Protein AF-A0A2X1Y057-F1 (afdb_monomer_lite)

pLDDT: mean 88.07, std 8.63, range [56.28, 97.94]

Secondary structure (DSSP, 8-state):
--HHHHHHHHHTSTTEEEEEEEETTEEEEEEEESS----EE-TTS-EE-TTSPBSSHHHH---TTGGG-TTHHHHHHHHHTT-S-SS--TTSB-BHHHHHHHHHGGG---THHHHTTT--TTTTTTPBPBHHHHHHHHHHHTT-GGGGG---S-SS-SSTTGGGGGGGHHHHHHHHHTTS--S---TTPBPBHHHHHHHHHHHH-

Foldseek 3Di:
DDPVLLVVLQCPFPQWAWDWDQDPVGIDIDTGGPDPFDWDQDPLRFTATPVRQGTNLLSQADAPCLVVFPCNVLVNVLSVVQQHDGPDHQQDFDFPLSLQCNVCGSNDDDPVVVVQLVDPCVVRPPPFDFPLSLLSVLCVVLVNVVCLPPPDPDPDDPAPCLVVCVVSNSSVVSCVVQPLDDDHDDRGDRDGNSNSSSSVSSSVD

Radius of gyration: 21.3 Å; chains: 1; bounding box: 48×36×73 Å

Structure (mmCIF, N/CA/C/O backbone):
data_AF-A0A2X1Y057-F1
#
_entry.id   AF-A0A2X1Y057-F1
#
loop_
_atom_site.group_PDB
_atom_site.id
_atom_site.type_symbol
_atom_site.label_atom_id
_atom_site.label_alt_id
_atom_site.label_comp_id
_atom_site.label_asym_id
_atom_site.label_entity_id
_atom_site.label_seq_id
_atom_site.pdbx_PDB_ins_code
_atom_site.Cartn_x
_atom_site.Cartn_y
_atom_site.Cartn_z
_atom_site.occupancy
_atom_site.B_iso_or_equiv
_atom_site.auth_seq_id
_atom_site.auth_comp_id
_atom_site.auth_asym_id
_atom_site.auth_atom_id
_atom_site.pdbx_PDB_model_num
ATOM 1 N N . MET A 1 1 ? 16.451 -7.550 -8.583 1.00 85.88 1 MET A N 1
ATOM 2 C CA . MET A 1 1 ? 15.923 -7.755 -9.952 1.00 85.88 1 MET A CA 1
ATOM 3 C C . MET A 1 1 ? 17.084 -8.113 -10.863 1.00 85.88 1 MET A C 1
ATOM 5 O O . MET A 1 1 ? 18.117 -7.453 -10.815 1.00 85.88 1 MET A O 1
ATOM 9 N N . THR A 1 2 ? 16.941 -9.154 -11.675 1.00 87.19 2 THR A N 1
ATOM 10 C CA . THR A 1 2 ? 17.947 -9.552 -12.670 1.00 87.19 2 THR A CA 1
ATOM 11 C C . THR A 1 2 ? 17.823 -8.743 -13.967 1.00 87.19 2 THR A C 1
ATOM 13 O O . THR A 1 2 ? 16.769 -8.182 -14.269 1.00 87.19 2 THR A O 1
ATOM 16 N N . GLN A 1 3 ? 18.884 -8.722 -14.782 1.00 85.81 3 GLN A N 1
ATOM 17 C CA . GLN A 1 3 ? 18.857 -8.086 -16.108 1.00 85.81 3 GLN A CA 1
ATOM 18 C C . GLN A 1 3 ? 17.788 -8.704 -17.029 1.00 85.81 3 GLN A C 1
ATOM 20 O O . GLN A 1 3 ? 17.165 -8.005 -17.824 1.00 85.81 3 GLN A O 1
ATOM 25 N N . GLU A 1 4 ? 17.569 -10.018 -16.931 1.00 88.31 4 GLU A N 1
ATOM 26 C CA . GLU A 1 4 ? 16.579 -10.732 -17.740 1.00 88.31 4 GLU A CA 1
ATOM 27 C C . GLU A 1 4 ? 15.146 -10.322 -17.374 1.00 88.31 4 GLU A C 1
ATOM 29 O O . GLU A 1 4 ? 14.347 -9.998 -18.257 1.00 88.31 4 GLU A O 1
ATOM 34 N N . GLU A 1 5 ? 14.837 -10.254 -16.076 1.00 88.06 5 GLU A N 1
ATOM 35 C CA . GLU A 1 5 ? 13.547 -9.761 -15.580 1.00 88.06 5 GLU A CA 1
ATOM 36 C C . GLU A 1 5 ? 13.310 -8.306 -15.996 1.00 88.06 5 GLU A C 1
ATOM 38 O O . GLU A 1 5 ? 12.247 -7.985 -16.531 1.00 88.06 5 GLU A O 1
ATOM 43 N N . ALA A 1 6 ? 14.320 -7.446 -15.829 1.00 88.44 6 ALA A N 1
ATOM 44 C CA . ALA A 1 6 ? 14.263 -6.047 -16.240 1.00 88.44 6 ALA A CA 1
ATOM 45 C C . ALA A 1 6 ? 13.963 -5.902 -17.739 1.00 88.44 6 ALA A C 1
ATOM 47 O O . ALA A 1 6 ? 13.080 -5.134 -18.127 1.00 88.44 6 ALA A O 1
ATOM 48 N N . ASN A 1 7 ? 14.635 -6.688 -18.585 1.00 87.25 7 ASN A N 1
ATOM 49 C CA . ASN A 1 7 ? 14.389 -6.697 -20.026 1.00 87.25 7 ASN A CA 1
ATOM 50 C C . ASN A 1 7 ? 12.953 -7.130 -20.346 1.00 87.25 7 ASN A C 1
ATOM 52 O O . ASN A 1 7 ? 12.288 -6.496 -21.164 1.00 87.25 7 ASN A O 1
ATOM 56 N N . LYS A 1 8 ? 12.429 -8.167 -19.685 1.00 89.69 8 LYS A N 1
ATOM 57 C CA . LYS A 1 8 ? 11.045 -8.621 -19.890 1.00 89.69 8 LYS A CA 1
ATOM 58 C C . LYS A 1 8 ? 10.020 -7.543 -19.508 1.00 89.69 8 LYS A C 1
ATOM 60 O O . LYS A 1 8 ? 9.054 -7.318 -20.243 1.00 89.69 8 LYS A O 1
ATOM 65 N N . ILE A 1 9 ? 10.241 -6.851 -18.391 1.00 90.00 9 ILE A N 1
ATOM 66 C CA . ILE A 1 9 ? 9.394 -5.739 -17.928 1.00 90.00 9 ILE A CA 1
ATOM 67 C C . ILE A 1 9 ? 9.460 -4.562 -18.910 1.00 90.00 9 ILE A C 1
ATOM 69 O O . ILE A 1 9 ? 8.431 -3.979 -19.258 1.00 90.00 9 ILE A O 1
ATOM 73 N N . PHE A 1 10 ? 10.654 -4.233 -19.407 1.00 87.31 10 PHE A N 1
ATOM 74 C CA . PHE A 1 10 ? 10.852 -3.156 -20.373 1.00 87.31 10 PHE A CA 1
ATOM 75 C C . PHE A 1 10 ? 10.167 -3.441 -21.716 1.00 87.31 10 PHE A C 1
ATOM 77 O O . PHE A 1 10 ? 9.434 -2.588 -22.220 1.00 87.31 10 PHE A O 1
ATOM 84 N N . LEU A 1 11 ? 10.345 -4.645 -22.267 1.00 87.38 11 LEU A N 1
ATOM 85 C CA . LEU A 1 11 ? 9.773 -5.045 -23.559 1.00 87.38 11 LEU A CA 1
ATOM 86 C C . LEU A 1 11 ? 8.240 -5.154 -23.532 1.00 87.38 11 LEU A C 1
ATOM 88 O O . LEU A 1 11 ? 7.605 -5.066 -24.579 1.00 87.38 11 LEU A O 1
ATOM 92 N N . SER A 1 12 ? 7.646 -5.327 -22.349 1.00 86.19 12 SER A N 1
ATOM 93 C CA . SER A 1 12 ? 6.191 -5.294 -22.138 1.00 86.19 12 SER A CA 1
ATOM 94 C C . SER A 1 12 ? 5.655 -3.904 -21.774 1.00 86.19 12 SER A C 1
ATOM 96 O O . SER A 1 12 ? 4.448 -3.726 -21.623 1.00 86.19 12 SER A O 1
ATOM 98 N N . SER A 1 13 ? 6.530 -2.906 -21.634 1.00 85.81 13 SER A N 1
ATOM 99 C CA . SER A 1 13 ? 6.139 -1.547 -21.269 1.00 85.81 13 SER A CA 1
ATOM 100 C C . SER A 1 13 ? 5.677 -0.727 -22.477 1.00 85.81 13 SER A C 1
ATOM 102 O O . SER A 1 13 ? 6.036 -0.995 -23.622 1.00 85.81 13 SER A O 1
ATOM 104 N N . LYS A 1 14 ? 4.992 0.390 -22.206 1.00 85.06 14 LYS A N 1
ATOM 105 C CA . LYS A 1 14 ? 4.655 1.416 -23.212 1.00 85.06 14 LYS A CA 1
ATOM 106 C C . LYS A 1 14 ? 5.870 2.072 -23.893 1.00 85.06 14 LYS A C 1
ATOM 108 O O . LYS A 1 14 ? 5.683 2.919 -24.759 1.00 85.06 14 LYS A O 1
ATOM 113 N N . ASN A 1 15 ? 7.096 1.747 -23.477 1.00 83.81 15 ASN A N 1
ATOM 114 C CA . ASN A 1 15 ? 8.326 2.268 -24.071 1.00 83.81 15 ASN A CA 1
ATOM 115 C C . ASN A 1 15 ? 8.866 1.378 -25.201 1.00 83.81 15 ASN A C 1
ATOM 117 O O . ASN A 1 15 ? 9.806 1.785 -25.884 1.00 83.81 15 ASN A O 1
ATOM 121 N N . PHE A 1 16 ? 8.264 0.210 -25.440 1.00 85.19 16 PHE A N 1
ATOM 122 C CA . PHE A 1 16 ? 8.649 -0.717 -26.499 1.00 85.19 16 PHE A CA 1
ATOM 123 C C . PHE A 1 16 ? 7.441 -1.057 -27.379 1.00 85.19 16 PHE A C 1
ATOM 125 O O . PHE A 1 16 ? 6.372 -1.403 -26.881 1.00 85.19 16 PHE A O 1
ATOM 132 N N . GLY A 1 17 ? 7.573 -0.925 -28.699 1.00 86.50 17 GLY A N 1
ATOM 133 C CA . GLY A 1 17 ? 6.443 -1.129 -29.600 1.00 86.50 17 GLY A CA 1
ATOM 134 C C . GLY A 1 17 ? 6.708 -0.738 -31.050 1.00 86.50 17 GLY A C 1
ATOM 135 O O . GLY A 1 17 ? 7.847 -0.612 -31.494 1.00 86.50 17 GLY A O 1
ATOM 136 N N . LEU A 1 18 ? 5.634 -0.572 -31.820 1.00 88.88 18 LEU A N 1
ATOM 137 C CA . LEU A 1 18 ? 5.722 -0.150 -33.218 1.00 88.88 18 LEU A CA 1
ATOM 138 C C . LEU A 1 18 ? 5.973 1.364 -33.313 1.00 88.88 18 LEU A C 1
ATOM 140 O O . LEU A 1 18 ? 5.235 2.151 -32.722 1.00 88.88 18 LEU A O 1
ATOM 144 N N . LYS A 1 19 ? 6.969 1.777 -34.106 1.00 87.75 19 LYS A N 1
ATOM 145 C CA . LYS A 1 19 ? 7.262 3.181 -34.430 1.00 87.75 19 LYS A CA 1
ATOM 146 C C . LYS A 1 19 ? 7.545 3.380 -35.915 1.00 87.75 19 LYS A C 1
ATOM 148 O O . LYS A 1 19 ? 8.165 2.537 -36.562 1.00 87.75 19 LYS A O 1
ATOM 153 N N . TYR A 1 20 ? 7.132 4.523 -36.451 1.00 87.31 20 TYR A N 1
ATOM 154 C CA . TYR A 1 20 ? 7.543 4.944 -37.786 1.00 87.31 20 TYR A CA 1
ATOM 155 C C . TYR A 1 20 ? 8.924 5.601 -37.726 1.00 87.31 20 TYR A C 1
ATOM 157 O O . TYR A 1 20 ? 9.163 6.483 -36.904 1.00 87.31 20 TYR A O 1
ATOM 165 N N . VAL A 1 21 ? 9.824 5.185 -38.612 1.00 87.12 21 VAL A N 1
ATOM 166 C CA . VAL A 1 21 ? 11.159 5.764 -38.793 1.00 87.12 21 VAL A CA 1
ATOM 167 C C . VAL A 1 21 ? 11.281 6.234 -40.236 1.00 87.12 21 VAL A C 1
ATOM 169 O O . VAL A 1 21 ? 10.985 5.486 -41.171 1.00 87.12 21 VAL A O 1
ATOM 172 N N . ILE A 1 22 ? 11.711 7.478 -40.427 1.00 87.88 22 ILE A N 1
ATOM 173 C CA . ILE A 1 22 ? 11.994 8.014 -41.758 1.00 87.88 22 ILE A CA 1
ATOM 174 C C . ILE A 1 22 ? 13.343 7.467 -42.221 1.00 87.88 22 ILE A C 1
ATOM 176 O O . ILE A 1 22 ? 14.362 7.689 -41.573 1.00 87.88 22 ILE A O 1
ATOM 180 N N . THR A 1 23 ? 13.339 6.739 -43.335 1.00 87.19 23 THR A N 1
ATOM 181 C CA . THR A 1 23 ? 14.553 6.243 -43.996 1.00 87.19 23 THR A CA 1
ATOM 182 C C . THR A 1 23 ? 14.785 6.988 -45.308 1.00 87.19 23 THR A C 1
ATOM 184 O O . THR A 1 23 ? 13.891 7.665 -45.816 1.00 87.19 23 THR A O 1
ATOM 187 N N . ASP A 1 24 ? 15.968 6.813 -45.890 1.00 90.62 24 ASP A N 1
ATOM 188 C CA . ASP A 1 24 ? 16.317 7.245 -47.250 1.00 90.62 24 ASP A CA 1
ATOM 189 C C . ASP A 1 24 ? 15.313 6.771 -48.323 1.00 90.62 24 ASP A C 1
ATOM 191 O O . ASP A 1 24 ? 15.120 7.434 -49.339 1.00 90.62 24 ASP A O 1
ATOM 195 N N . LYS A 1 25 ? 14.626 5.649 -48.075 1.00 93.00 25 LYS A N 1
ATOM 196 C CA . LYS A 1 25 ? 13.591 5.057 -48.942 1.00 93.00 25 LYS A CA 1
ATOM 197 C C . LYS A 1 25 ? 12.155 5.415 -48.530 1.00 93.00 25 LYS A C 1
ATOM 199 O O . LYS A 1 25 ? 11.216 4.791 -49.020 1.00 93.00 25 LYS A O 1
ATOM 204 N N . GLY A 1 26 ? 11.976 6.379 -47.625 1.00 92.56 26 GLY A N 1
ATOM 205 C CA . GLY A 1 26 ? 10.676 6.805 -47.095 1.00 92.56 26 GLY A CA 1
ATOM 206 C C . GLY A 1 26 ? 10.362 6.271 -45.687 1.00 92.56 26 GLY A C 1
ATOM 207 O O . GLY A 1 26 ? 11.209 5.625 -45.057 1.00 92.56 26 GLY A O 1
ATOM 208 N N . PRO A 1 27 ? 9.162 6.565 -45.151 1.00 90.38 27 PRO A N 1
ATOM 209 C CA . PRO A 1 27 ? 8.742 6.103 -43.831 1.00 90.38 27 PRO A CA 1
ATOM 210 C C . PRO A 1 27 ? 8.606 4.577 -43.797 1.00 90.38 27 PRO A C 1
ATOM 212 O O . PRO A 1 27 ? 7.957 3.976 -44.652 1.00 90.38 27 PRO A O 1
ATOM 215 N N . LYS A 1 28 ? 9.188 3.949 -42.775 1.00 91.38 28 LYS A N 1
ATOM 216 C CA . LYS A 1 28 ? 9.068 2.515 -42.500 1.00 91.38 28 LYS A CA 1
ATOM 217 C C . LYS A 1 28 ? 8.609 2.280 -41.073 1.00 91.38 28 LYS A C 1
ATOM 219 O O . LYS A 1 28 ? 9.001 3.002 -40.163 1.00 91.38 28 LYS A O 1
ATOM 224 N N . LEU A 1 29 ? 7.795 1.250 -40.886 1.00 91.00 29 LEU A N 1
ATOM 225 C CA . LEU A 1 29 ? 7.362 0.802 -39.571 1.00 91.00 29 LEU A CA 1
ATOM 226 C C . LEU A 1 29 ? 8.394 -0.183 -39.003 1.00 91.00 29 LEU A C 1
ATOM 228 O O . LEU A 1 29 ? 8.739 -1.161 -39.664 1.00 91.00 29 LEU A O 1
ATOM 232 N N . PHE A 1 30 ? 8.875 0.077 -37.791 1.00 87.12 30 PHE A N 1
ATOM 233 C CA . PHE A 1 30 ? 9.810 -0.773 -37.053 1.00 87.12 30 PHE A CA 1
ATOM 234 C C . PHE A 1 30 ? 9.219 -1.154 -35.699 1.00 87.12 30 PHE A C 1
ATOM 236 O O . PHE A 1 30 ? 8.479 -0.373 -35.106 1.00 87.12 30 PHE A O 1
ATOM 243 N N . TYR A 1 31 ? 9.579 -2.331 -35.194 1.00 84.69 31 TYR A N 1
ATOM 244 C CA . TYR A 1 31 ? 9.286 -2.743 -33.824 1.00 84.69 31 TYR A CA 1
ATOM 245 C C . TYR A 1 31 ? 10.543 -2.547 -32.971 1.00 84.69 31 TYR A C 1
ATOM 247 O O . TYR A 1 31 ? 11.600 -3.075 -33.315 1.00 84.69 31 TYR A O 1
ATOM 255 N N . GLY A 1 32 ? 10.461 -1.741 -31.916 1.00 83.62 32 GLY A N 1
ATOM 256 C CA . GLY A 1 32 ? 11.609 -1.400 -31.079 1.00 83.62 32 GLY A CA 1
ATOM 257 C C . GLY A 1 32 ? 11.293 -0.329 -30.036 1.00 83.62 32 GLY A C 1
ATOM 258 O O . GLY A 1 32 ? 10.132 -0.030 -29.760 1.00 83.62 32 GLY A O 1
ATOM 259 N N . ASN A 1 33 ? 12.333 0.285 -29.471 1.00 82.62 33 ASN A N 1
ATOM 260 C CA . ASN A 1 33 ? 12.178 1.327 -28.455 1.00 82.62 33 ASN A CA 1
ATOM 261 C C . ASN A 1 33 ? 11.418 2.533 -29.031 1.00 82.62 33 ASN A C 1
ATOM 263 O O . ASN A 1 33 ? 11.866 3.140 -30.011 1.00 82.62 33 ASN A O 1
ATOM 267 N N . ILE A 1 34 ? 10.279 2.885 -28.430 1.00 80.62 34 ILE A N 1
ATOM 268 C CA . ILE A 1 34 ? 9.459 4.046 -28.815 1.00 80.62 34 ILE A CA 1
ATOM 269 C C . ILE A 1 34 ? 10.183 5.342 -28.447 1.00 80.62 34 ILE A C 1
ATOM 271 O O . ILE A 1 34 ? 10.195 6.289 -29.232 1.00 80.62 34 ILE A O 1
ATOM 275 N N . LYS A 1 35 ? 10.832 5.359 -27.282 1.00 74.06 35 LYS A N 1
ATOM 276 C CA . LYS A 1 35 ? 11.741 6.419 -26.844 1.00 74.06 35 LYS A CA 1
ATOM 277 C C . LYS A 1 35 ? 13.165 5.874 -26.841 1.00 74.06 35 LYS A C 1
ATOM 279 O O . LYS A 1 35 ? 13.371 4.738 -26.431 1.00 74.06 35 LYS A O 1
ATOM 284 N N . ASP A 1 36 ? 14.124 6.667 -27.298 1.00 74.06 36 ASP A N 1
ATOM 285 C CA . ASP A 1 36 ? 15.527 6.254 -27.365 1.00 74.06 36 ASP A CA 1
ATOM 286 C C . ASP A 1 36 ? 16.200 6.439 -25.999 1.00 74.06 36 ASP A C 1
ATOM 288 O O . ASP A 1 36 ? 16.721 7.509 -25.689 1.00 74.06 36 ASP A O 1
ATOM 292 N N . PHE A 1 37 ? 16.077 5.431 -25.134 1.00 78.50 37 PHE A N 1
ATOM 293 C CA . PHE A 1 37 ? 16.753 5.385 -23.842 1.00 78.50 37 PHE A CA 1
ATOM 294 C C . PHE A 1 37 ? 17.013 3.940 -23.411 1.00 78.50 37 PHE A C 1
ATOM 296 O O . PHE A 1 37 ? 16.267 3.030 -23.785 1.00 78.50 37 PHE A O 1
ATOM 303 N N . ASP A 1 38 ? 18.025 3.770 -22.564 1.00 78.38 38 ASP A N 1
ATOM 304 C CA . ASP A 1 38 ? 18.305 2.515 -21.877 1.00 78.38 38 ASP A CA 1
ATOM 305 C C . ASP A 1 38 ? 17.719 2.559 -20.460 1.00 78.38 38 ASP A C 1
ATOM 307 O O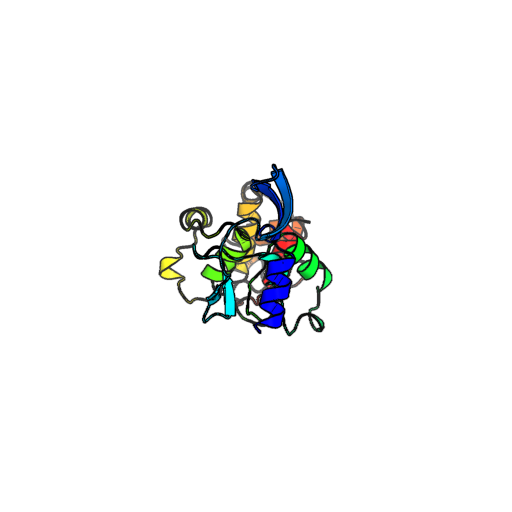 . ASP A 1 38 ? 17.957 3.527 -19.727 1.00 78.38 38 ASP A O 1
ATOM 311 N N . PRO A 1 39 ? 16.920 1.559 -20.053 1.00 83.56 39 PRO A N 1
ATOM 312 C CA . PRO A 1 39 ? 16.358 1.532 -18.715 1.00 83.56 39 PRO A CA 1
ATOM 313 C C . PRO A 1 39 ? 17.457 1.265 -17.676 1.00 83.56 39 PRO A C 1
ATOM 315 O O . PRO A 1 39 ? 18.386 0.491 -17.906 1.00 83.56 39 PRO A O 1
ATOM 318 N N . VAL A 1 40 ? 17.334 1.892 -16.507 1.00 89.31 40 VAL A N 1
ATOM 319 C CA . VAL A 1 40 ? 18.310 1.805 -15.416 1.00 89.31 40 VAL A CA 1
ATOM 320 C C . VAL A 1 40 ? 17.713 1.007 -14.264 1.00 89.31 40 VAL A C 1
ATOM 322 O O . VAL A 1 40 ? 16.618 1.309 -13.791 1.00 89.31 40 VAL A O 1
ATOM 325 N N . ILE A 1 41 ? 18.443 -0.003 -13.790 1.00 90.12 41 ILE A N 1
ATOM 326 C CA . ILE A 1 41 ? 18.114 -0.715 -12.550 1.00 90.12 41 ILE A CA 1
ATOM 327 C C . ILE A 1 41 ? 18.762 0.055 -11.397 1.00 90.12 41 ILE A C 1
ATOM 329 O O . ILE A 1 41 ? 19.986 0.181 -11.338 1.00 90.12 41 ILE A O 1
ATOM 333 N N . GLY A 1 42 ? 17.942 0.605 -10.501 1.00 86.69 42 GLY A N 1
ATOM 334 C CA . GLY A 1 42 ? 18.424 1.291 -9.304 1.00 86.69 42 GLY A CA 1
ATOM 335 C C . GLY A 1 42 ? 19.080 0.339 -8.297 1.00 86.69 42 GLY A C 1
ATOM 336 O O . GLY A 1 42 ? 18.935 -0.879 -8.378 1.00 86.69 42 GLY A O 1
ATOM 337 N N . GLN A 1 43 ? 19.774 0.894 -7.297 1.00 88.06 43 GLN A N 1
ATOM 338 C CA . GLN A 1 43 ? 20.294 0.107 -6.162 1.00 88.06 43 GLN A CA 1
ATOM 339 C C . GLN A 1 43 ? 19.178 -0.543 -5.334 1.00 88.06 43 GLN A C 1
ATOM 341 O O . GLN A 1 43 ? 19.397 -1.563 -4.692 1.00 88.06 43 GLN A O 1
ATOM 346 N N . ASP A 1 44 ? 17.984 0.044 -5.370 1.00 88.00 44 ASP A N 1
ATOM 347 C CA . ASP A 1 44 ? 16.748 -0.495 -4.801 1.00 88.00 44 ASP A CA 1
ATOM 348 C C . ASP A 1 44 ? 16.090 -1.560 -5.693 1.00 88.00 44 ASP A C 1
ATOM 350 O O . ASP A 1 44 ? 14.961 -1.969 -5.443 1.00 88.00 44 ASP A O 1
ATOM 354 N N . GLU A 1 45 ? 16.792 -1.990 -6.745 1.00 90.50 45 GLU A N 1
ATOM 355 C CA . GLU A 1 45 ? 16.358 -2.974 -7.729 1.00 90.50 45 GLU A CA 1
ATOM 356 C C . GLU A 1 45 ? 15.108 -2.586 -8.529 1.00 90.50 45 GLU A C 1
ATOM 358 O O . GLU A 1 45 ? 14.502 -3.445 -9.166 1.00 90.50 45 GLU A O 1
ATOM 363 N N . ILE A 1 46 ? 14.729 -1.305 -8.533 1.00 92.06 46 ILE A N 1
ATOM 364 C CA . ILE A 1 46 ? 13.580 -0.800 -9.289 1.00 92.06 46 ILE A CA 1
ATOM 365 C C . ILE A 1 46 ? 14.046 -0.302 -10.661 1.00 92.06 46 ILE A C 1
ATOM 367 O O . ILE A 1 46 ? 14.986 0.493 -10.774 1.00 92.06 46 ILE A O 1
ATOM 371 N N . LEU A 1 47 ? 13.347 -0.745 -11.706 1.00 92.88 47 LEU A N 1
ATOM 372 C CA . LEU A 1 47 ? 13.589 -0.366 -13.093 1.00 92.88 47 LEU A CA 1
ATOM 373 C C . LEU A 1 47 ? 12.983 1.008 -13.394 1.00 92.88 47 LEU A C 1
ATOM 375 O O . LEU A 1 47 ? 11.767 1.205 -13.260 1.00 92.88 47 LEU A O 1
ATOM 379 N N . ARG A 1 48 ? 13.823 1.942 -13.841 1.00 90.88 48 ARG A N 1
ATOM 380 C CA . ARG A 1 48 ? 13.449 3.326 -14.151 1.00 90.88 48 ARG A CA 1
ATOM 381 C C . ARG A 1 48 ? 13.915 3.767 -15.530 1.00 90.88 48 ARG A C 1
ATOM 383 O O . ARG A 1 48 ? 14.839 3.189 -16.101 1.00 90.88 48 ARG A O 1
ATOM 390 N N . ASP A 1 49 ? 13.265 4.793 -16.063 1.00 86.94 49 ASP A N 1
ATOM 391 C CA . ASP A 1 49 ? 13.762 5.521 -17.226 1.00 86.94 49 ASP A CA 1
ATOM 392 C C . ASP A 1 49 ? 14.881 6.502 -16.829 1.00 86.94 49 ASP A C 1
ATOM 394 O O . ASP A 1 49 ? 15.246 6.631 -15.657 1.00 86.94 49 ASP A O 1
ATOM 398 N N . TYR A 1 50 ? 15.431 7.212 -17.813 1.00 82.56 50 TYR A N 1
ATOM 399 C CA . TYR A 1 50 ? 16.511 8.176 -17.590 1.00 82.56 50 TYR A CA 1
ATOM 400 C C . TYR A 1 50 ? 16.097 9.401 -16.747 1.00 82.56 50 TYR A C 1
ATOM 402 O O . TYR A 1 50 ? 16.969 10.096 -16.229 1.00 82.56 50 TYR A O 1
ATOM 410 N N . ASN A 1 51 ? 14.793 9.674 -16.598 1.00 83.88 51 ASN A N 1
ATOM 411 C CA . ASN A 1 51 ? 14.259 10.733 -15.733 1.00 83.88 51 ASN A CA 1
ATOM 412 C C . ASN A 1 51 ? 13.985 10.239 -14.304 1.00 83.88 51 ASN A C 1
ATOM 414 O O . ASN A 1 51 ? 13.607 11.033 -13.443 1.00 83.88 51 ASN A O 1
ATOM 418 N N . GLY A 1 52 ? 14.157 8.941 -14.042 1.00 84.94 52 GLY A N 1
ATOM 419 C CA . GLY A 1 52 ? 13.827 8.318 -12.766 1.00 84.94 52 GLY A CA 1
ATOM 420 C C . GLY A 1 52 ? 12.364 7.876 -12.639 1.00 84.94 52 GLY A C 1
ATOM 421 O O . GLY A 1 52 ? 11.958 7.471 -11.548 1.00 84.94 52 GLY A O 1
ATOM 422 N N . GLU A 1 53 ? 11.571 7.909 -13.715 1.00 86.75 53 GLU A N 1
ATOM 423 C CA . GLU A 1 53 ? 10.203 7.380 -13.707 1.00 86.75 53 GLU A CA 1
ATOM 424 C C . GLU A 1 53 ? 10.220 5.849 -13.696 1.00 86.75 53 GLU A C 1
ATOM 426 O O . GLU A 1 53 ? 10.974 5.218 -14.435 1.00 86.75 53 GLU A O 1
ATOM 431 N N . ILE A 1 54 ? 9.366 5.226 -12.879 1.00 89.81 54 ILE A N 1
ATOM 432 C CA . ILE A 1 54 ? 9.286 3.763 -12.796 1.00 89.81 54 ILE A CA 1
ATOM 433 C C . ILE A 1 54 ? 8.668 3.201 -14.081 1.00 89.81 54 ILE A C 1
ATOM 435 O O . ILE A 1 54 ? 7.569 3.581 -14.490 1.00 89.81 54 ILE A O 1
ATOM 439 N N . ILE A 1 55 ? 9.354 2.248 -14.710 1.00 90.31 55 ILE A N 1
ATOM 440 C CA . ILE A 1 55 ? 8.885 1.616 -15.946 1.00 90.31 55 ILE A CA 1
ATOM 441 C C . ILE A 1 55 ? 7.956 0.457 -15.610 1.00 90.31 55 ILE A C 1
ATOM 443 O O . ILE A 1 55 ? 8.389 -0.517 -15.011 1.00 90.31 55 ILE A O 1
ATOM 447 N N . ASN A 1 56 ? 6.706 0.514 -16.074 1.00 89.75 56 ASN A N 1
ATOM 448 C CA . ASN A 1 56 ? 5.750 -0.590 -15.930 1.00 89.75 56 ASN A CA 1
ATOM 449 C C . ASN A 1 56 ? 5.595 -1.037 -14.459 1.00 89.75 56 ASN A C 1
ATOM 451 O O . ASN A 1 56 ? 5.894 -2.172 -14.091 1.00 89.75 56 ASN A O 1
ATOM 455 N N . PHE A 1 57 ? 5.175 -0.091 -13.612 1.00 91.38 57 PHE A N 1
ATOM 456 C CA . PHE A 1 57 ? 5.067 -0.245 -12.157 1.00 91.38 57 PHE A CA 1
ATOM 457 C C . PHE A 1 57 ? 4.326 -1.522 -11.742 1.00 91.38 57 PHE A C 1
ATOM 459 O O . PHE A 1 57 ? 4.818 -2.266 -10.895 1.00 91.38 57 PHE A O 1
ATOM 466 N N . LYS A 1 58 ? 3.195 -1.817 -12.397 1.00 92.62 58 LYS A N 1
ATOM 467 C CA . LYS A 1 58 ? 2.414 -3.045 -12.204 1.00 92.62 58 LYS A CA 1
ATOM 468 C C . LYS A 1 58 ? 3.276 -4.307 -12.221 1.00 92.62 58 LYS A C 1
ATOM 470 O O . LYS A 1 58 ? 3.195 -5.122 -11.306 1.00 92.62 58 LYS A O 1
ATOM 475 N N . GLU A 1 59 ? 4.099 -4.477 -13.252 1.00 92.81 59 GLU A N 1
ATOM 476 C CA . GLU A 1 59 ? 4.905 -5.691 -13.425 1.00 92.81 59 GLU A CA 1
ATOM 477 C C . GLU A 1 59 ? 6.055 -5.785 -12.417 1.00 92.81 59 GLU A C 1
ATOM 479 O O . GLU A 1 59 ? 6.563 -6.876 -12.165 1.00 92.81 59 GLU A O 1
ATOM 484 N N . GLN A 1 60 ? 6.421 -4.669 -11.784 1.00 93.50 60 GLN A N 1
ATOM 485 C CA . GLN A 1 60 ? 7.417 -4.636 -10.715 1.00 93.50 60 GLN A CA 1
ATOM 486 C C . GLN A 1 60 ? 6.832 -4.918 -9.323 1.00 93.50 60 GLN A C 1
ATOM 488 O O . GLN A 1 60 ? 7.588 -5.227 -8.403 1.00 93.50 60 GLN A O 1
ATOM 493 N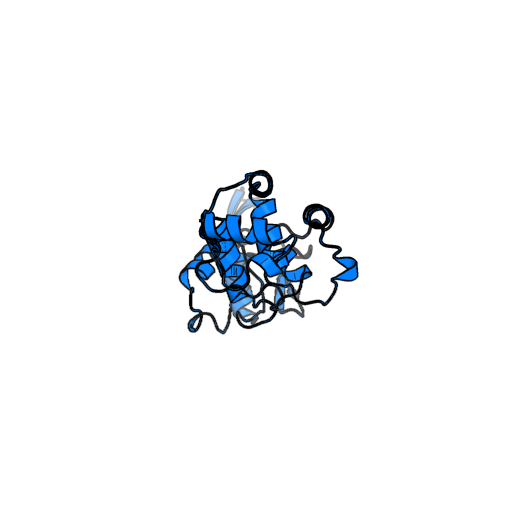 N . ILE A 1 61 ? 5.506 -4.858 -9.139 1.00 93.88 61 ILE A N 1
ATOM 494 C CA . ILE A 1 61 ? 4.872 -5.302 -7.892 1.00 93.88 61 ILE A CA 1
ATOM 495 C C . ILE A 1 61 ? 4.924 -6.833 -7.841 1.00 93.88 61 ILE A C 1
ATOM 497 O O . ILE A 1 61 ? 4.210 -7.534 -8.570 1.00 93.88 61 ILE A O 1
ATOM 501 N N . SER A 1 62 ? 5.775 -7.350 -6.959 1.00 92.44 62 SER A N 1
ATOM 502 C CA . SER A 1 62 ? 5.959 -8.777 -6.719 1.00 92.44 62 SER A CA 1
ATOM 503 C C . SER A 1 62 ? 6.254 -9.017 -5.243 1.00 92.44 62 SER A C 1
ATOM 505 O O . SER A 1 62 ? 7.131 -8.365 -4.678 1.00 92.44 62 SER A O 1
ATOM 507 N N . TYR A 1 63 ? 5.518 -9.948 -4.636 1.00 95.75 63 TYR A N 1
ATOM 508 C CA . TYR A 1 63 ? 5.636 -10.285 -3.220 1.00 95.75 63 TYR A CA 1
ATOM 509 C C . TYR A 1 63 ? 6.107 -11.738 -3.069 1.00 95.75 63 TYR A C 1
ATOM 511 O O . TYR A 1 63 ? 5.386 -12.643 -3.502 1.00 95.75 63 TYR A O 1
ATOM 519 N N . PRO A 1 64 ? 7.283 -11.998 -2.464 1.00 94.62 64 PRO A N 1
ATOM 520 C CA . PRO A 1 64 ? 7.811 -13.358 -2.308 1.00 94.62 64 PRO A CA 1
ATOM 521 C C . PRO A 1 64 ? 6.900 -14.301 -1.511 1.00 94.62 64 PRO A C 1
ATOM 523 O O . PRO A 1 64 ? 6.913 -15.514 -1.708 1.00 94.62 64 PRO A O 1
ATOM 526 N N . ASP A 1 65 ? 6.102 -13.749 -0.602 1.00 96.44 65 ASP A N 1
ATOM 527 C CA . ASP A 1 65 ? 5.175 -14.454 0.277 1.00 96.44 65 ASP A CA 1
ATOM 528 C C . ASP A 1 65 ? 3.719 -14.456 -0.228 1.00 96.44 65 ASP A C 1
ATOM 530 O O . ASP A 1 65 ? 2.829 -14.908 0.494 1.00 96.44 65 ASP A O 1
ATOM 534 N N . LEU A 1 66 ? 3.464 -14.045 -1.481 1.00 96.50 66 LEU A N 1
ATOM 535 C CA . LEU A 1 66 ? 2.116 -13.981 -2.068 1.00 96.50 66 LEU A CA 1
ATOM 536 C C . LEU A 1 66 ? 1.345 -15.304 -1.989 1.00 96.50 66 LEU A C 1
ATOM 538 O O . LEU A 1 66 ? 0.140 -15.305 -1.753 1.00 96.50 66 LEU A O 1
ATOM 542 N N . ASP A 1 67 ? 2.019 -16.440 -2.176 1.00 95.56 67 ASP A N 1
ATOM 543 C CA . ASP A 1 67 ? 1.368 -17.757 -2.151 1.00 95.56 67 ASP A CA 1
ATOM 544 C C . ASP A 1 67 ? 0.865 -18.167 -0.760 1.00 95.56 67 ASP A C 1
ATOM 546 O O . ASP A 1 67 ? 0.054 -19.085 -0.645 1.00 95.56 67 ASP A O 1
ATOM 550 N N . LYS A 1 68 ? 1.325 -17.489 0.297 1.00 95.12 68 LYS A N 1
ATOM 551 C CA . LYS A 1 68 ? 0.866 -17.693 1.678 1.00 95.12 68 LYS A CA 1
ATOM 552 C C . LYS A 1 68 ? -0.183 -16.664 2.105 1.00 95.12 68 LYS A C 1
ATOM 554 O O . LYS A 1 68 ? -0.719 -16.788 3.206 1.00 95.12 68 LYS A O 1
ATOM 559 N N . ALA A 1 69 ? -0.455 -15.663 1.267 1.00 94.81 69 ALA A N 1
ATOM 560 C CA . ALA A 1 69 ? -1.385 -14.590 1.575 1.00 94.81 69 ALA A CA 1
ATOM 561 C C . ALA A 1 69 ? -2.811 -15.127 1.708 1.00 94.81 69 ALA A C 1
ATOM 563 O O . ALA A 1 69 ? -3.278 -15.920 0.886 1.00 94.81 69 ALA A O 1
ATOM 564 N N . ARG A 1 70 ? -3.538 -14.643 2.715 1.00 90.25 70 ARG A N 1
ATOM 565 C CA . ARG A 1 70 ? -4.942 -15.010 2.944 1.00 90.25 70 ARG A CA 1
ATOM 566 C C . ARG A 1 70 ? -5.843 -14.493 1.828 1.00 90.25 70 ARG A C 1
ATOM 568 O O . ARG A 1 70 ? -6.799 -15.164 1.459 1.00 90.25 70 ARG A O 1
ATOM 575 N N . ASN A 1 71 ? -5.518 -13.320 1.282 1.00 87.62 71 ASN A N 1
ATOM 576 C CA . ASN A 1 71 ? -6.343 -12.595 0.314 1.00 87.62 71 ASN A CA 1
ATOM 577 C C . ASN A 1 71 ? -5.607 -12.360 -1.014 1.00 87.62 71 ASN A C 1
ATOM 579 O O . ASN A 1 71 ? -5.544 -11.237 -1.515 1.00 87.62 71 ASN A O 1
ATOM 583 N N . LYS A 1 72 ? -5.037 -13.426 -1.591 1.00 95.50 72 LYS A N 1
ATOM 584 C CA . LYS A 1 72 ? -4.253 -13.368 -2.838 1.00 95.50 72 LYS A CA 1
ATOM 585 C C . LYS A 1 72 ? -4.988 -12.666 -3.987 1.00 95.50 72 LYS A C 1
ATOM 587 O O . LYS A 1 72 ? -4.391 -11.824 -4.651 1.00 95.50 72 LYS A O 1
ATOM 592 N N . ASP A 1 73 ? -6.273 -12.952 -4.185 1.00 95.00 73 ASP A N 1
ATOM 593 C CA . ASP A 1 73 ? -7.056 -12.358 -5.279 1.00 95.00 73 ASP A CA 1
ATOM 594 C C . ASP A 1 73 ? -7.245 -10.845 -5.113 1.00 95.00 73 ASP A C 1
ATOM 596 O O . ASP A 1 73 ? -7.116 -10.098 -6.080 1.00 95.00 73 ASP A O 1
ATOM 600 N N . ALA A 1 74 ? -7.469 -10.374 -3.881 1.00 94.94 74 ALA A N 1
ATOM 601 C CA . ALA A 1 74 ? -7.553 -8.945 -3.579 1.00 94.94 74 ALA A CA 1
ATOM 602 C C . ALA A 1 74 ? -6.228 -8.232 -3.888 1.00 94.94 74 ALA A C 1
ATOM 604 O O . ALA A 1 74 ? -6.213 -7.154 -4.477 1.00 94.94 74 ALA A O 1
ATOM 605 N N . ILE A 1 75 ? -5.102 -8.859 -3.541 1.00 96.81 75 ILE A N 1
ATOM 606 C CA . ILE A 1 75 ? -3.766 -8.316 -3.808 1.00 96.81 75 ILE A CA 1
ATOM 607 C C . ILE A 1 75 ? -3.490 -8.262 -5.316 1.00 96.81 75 ILE A C 1
ATOM 609 O O . ILE A 1 75 ? -2.968 -7.262 -5.806 1.00 96.81 75 ILE A O 1
ATOM 613 N N . LEU A 1 76 ? -3.861 -9.304 -6.066 1.00 96.00 76 LEU A N 1
ATOM 614 C CA . LEU A 1 76 ? -3.723 -9.321 -7.525 1.00 96.00 76 LEU A CA 1
ATOM 615 C C . LEU A 1 76 ? -4.602 -8.257 -8.194 1.00 96.00 76 LEU A C 1
ATOM 617 O O . LEU A 1 76 ? -4.136 -7.570 -9.100 1.00 96.00 76 LEU A O 1
ATOM 621 N N . PHE A 1 77 ? -5.825 -8.058 -7.701 1.00 95.69 77 PHE A N 1
ATOM 622 C CA . PHE A 1 77 ? -6.708 -6.992 -8.167 1.00 95.69 77 PHE A CA 1
ATOM 623 C C . PHE A 1 77 ? -6.106 -5.599 -7.928 1.00 95.69 77 PHE A C 1
ATOM 625 O O . PHE A 1 77 ? -6.069 -4.771 -8.835 1.00 95.69 77 PHE A O 1
ATOM 632 N N . LEU A 1 78 ? -5.566 -5.344 -6.733 1.00 95.50 78 LEU A N 1
ATOM 633 C CA . LEU A 1 78 ? -4.889 -4.078 -6.432 1.00 95.50 78 LEU A CA 1
ATOM 634 C C . LEU A 1 78 ? -3.644 -3.869 -7.297 1.00 95.50 78 LEU A C 1
ATOM 636 O O . LEU A 1 78 ? -3.432 -2.767 -7.801 1.00 95.50 78 LEU A O 1
ATOM 640 N N . LYS A 1 79 ? -2.865 -4.928 -7.540 1.00 94.75 79 LYS A N 1
ATOM 641 C CA . LYS A 1 79 ? -1.741 -4.891 -8.481 1.00 94.75 79 LYS A CA 1
ATOM 642 C C . LYS A 1 79 ? -2.200 -4.478 -9.882 1.00 94.75 79 LYS A C 1
ATOM 644 O O . LYS A 1 79 ? -1.539 -3.650 -10.507 1.00 94.75 79 LYS A O 1
ATOM 649 N N . ASP A 1 80 ? -3.321 -5.009 -10.368 1.00 93.31 80 ASP A N 1
ATOM 650 C CA . ASP A 1 80 ? -3.895 -4.620 -11.663 1.00 93.31 80 ASP A CA 1
ATOM 651 C C . ASP A 1 80 ? -4.315 -3.144 -11.710 1.00 93.31 80 ASP A C 1
ATOM 653 O O . ASP A 1 80 ? -4.259 -2.532 -12.776 1.00 93.31 80 ASP A O 1
ATOM 657 N N . MET A 1 81 ? -4.661 -2.563 -10.559 1.00 92.12 81 MET A N 1
ATOM 658 C CA . MET A 1 81 ? -4.935 -1.133 -10.382 1.00 92.12 81 MET A CA 1
ATOM 659 C C . MET A 1 81 ? -3.682 -0.282 -10.118 1.00 92.12 81 MET A C 1
ATOM 661 O O . MET A 1 81 ? -3.812 0.898 -9.800 1.00 92.12 81 MET A O 1
ATOM 665 N N . GLU A 1 82 ? -2.478 -0.853 -10.226 1.00 92.56 82 GLU A N 1
ATOM 666 C CA . GLU A 1 82 ? -1.212 -0.188 -9.883 1.00 92.56 82 GLU A CA 1
ATOM 667 C C . GLU A 1 82 ? -1.142 0.291 -8.418 1.00 92.56 82 GLU A C 1
ATOM 669 O O . GLU A 1 82 ? -0.501 1.296 -8.102 1.00 92.56 82 GLU A O 1
ATOM 674 N N . ILE A 1 83 ? -1.783 -0.444 -7.505 1.00 94.38 83 ILE A N 1
ATOM 675 C CA . ILE A 1 83 ? -1.721 -0.227 -6.058 1.00 94.38 83 ILE A CA 1
ATOM 676 C C . ILE A 1 83 ? -0.845 -1.322 -5.445 1.00 94.38 83 ILE A C 1
ATOM 678 O O . ILE A 1 83 ? -1.199 -2.499 -5.430 1.00 94.38 83 ILE A O 1
ATOM 682 N N . GLY A 1 84 ? 0.314 -0.928 -4.926 1.00 95.19 84 GLY A N 1
ATOM 683 C CA . GLY A 1 84 ? 1.266 -1.847 -4.313 1.00 95.19 84 GLY A CA 1
ATOM 684 C C . GLY A 1 84 ? 2.586 -1.169 -3.966 1.00 95.19 84 GLY A C 1
ATOM 685 O O . GLY A 1 84 ? 2.744 0.040 -4.124 1.00 95.19 84 GLY A O 1
ATOM 686 N N . LEU A 1 85 ? 3.541 -1.963 -3.489 1.00 94.62 85 LEU A N 1
ATOM 687 C CA . LEU A 1 85 ? 4.908 -1.534 -3.188 1.00 94.62 85 LEU A CA 1
ATOM 688 C C . LEU A 1 85 ? 5.876 -2.524 -3.829 1.00 94.62 85 LEU A C 1
ATOM 690 O O . LEU A 1 85 ? 5.664 -3.732 -3.751 1.00 94.62 85 LEU A O 1
ATOM 694 N N . ILE A 1 86 ? 6.934 -2.007 -4.444 1.00 93.56 86 ILE A N 1
ATOM 695 C CA . ILE A 1 86 ? 7.989 -2.818 -5.056 1.00 93.56 86 ILE A CA 1
ATOM 696 C C . ILE A 1 86 ? 9.017 -3.197 -3.982 1.00 93.56 86 ILE A C 1
ATOM 698 O O . ILE A 1 86 ? 9.322 -2.381 -3.110 1.00 93.56 86 ILE A O 1
ATOM 702 N N . GLY A 1 87 ? 9.554 -4.419 -4.050 1.00 91.88 87 GLY A N 1
ATOM 703 C CA . GLY A 1 87 ? 10.656 -4.863 -3.189 1.00 91.88 87 GLY A CA 1
ATOM 704 C C . GLY A 1 87 ? 10.267 -5.069 -1.722 1.00 91.88 87 GLY A C 1
ATOM 705 O O . GLY A 1 87 ? 11.053 -4.757 -0.831 1.00 91.88 87 GLY A O 1
ATOM 706 N N . ARG A 1 88 ? 9.043 -5.543 -1.457 1.00 94.94 88 ARG A N 1
ATOM 707 C CA . ARG A 1 88 ? 8.519 -5.784 -0.100 1.00 94.94 88 ARG A CA 1
ATOM 708 C C . ARG A 1 88 ? 7.971 -7.200 0.042 1.00 94.94 88 ARG A C 1
ATOM 710 O O . ARG A 1 88 ? 7.641 -7.835 -0.958 1.00 94.94 88 ARG A O 1
ATOM 717 N N . ASN A 1 89 ? 7.834 -7.663 1.280 1.00 96.88 89 ASN A N 1
ATOM 718 C CA . ASN A 1 89 ? 6.996 -8.810 1.628 1.00 96.88 89 ASN A CA 1
ATOM 719 C C . ASN A 1 89 ? 5.645 -8.319 2.158 1.00 96.88 89 ASN A C 1
ATOM 721 O O . ASN A 1 89 ? 5.542 -7.237 2.743 1.00 96.88 89 ASN A O 1
ATOM 725 N N . LEU A 1 90 ? 4.606 -9.132 2.006 1.00 97.81 90 LEU A N 1
ATOM 726 C CA . LEU A 1 90 ? 3.285 -8.860 2.569 1.00 97.81 90 LEU A CA 1
ATOM 727 C C . LEU A 1 90 ? 3.315 -8.827 4.101 1.00 97.81 90 LEU A C 1
ATOM 729 O O . LEU A 1 90 ? 2.584 -8.045 4.709 1.00 97.81 90 LEU A O 1
ATOM 733 N N . SER A 1 91 ? 4.202 -9.608 4.724 1.00 96.88 91 SER A N 1
ATOM 734 C CA . SER A 1 91 ? 4.407 -9.602 6.177 1.00 96.88 91 SER A CA 1
ATOM 735 C C . SER A 1 91 ? 5.110 -8.356 6.725 1.00 96.88 91 SER A C 1
ATOM 737 O O . SER A 1 91 ? 5.145 -8.170 7.944 1.00 96.88 91 SER A O 1
ATOM 739 N N . ASP A 1 92 ? 5.713 -7.528 5.868 1.00 97.69 92 ASP A N 1
ATOM 740 C CA . ASP A 1 92 ? 6.474 -6.365 6.322 1.00 97.69 92 ASP A CA 1
ATOM 741 C C . ASP A 1 92 ? 5.548 -5.362 7.018 1.00 97.69 92 ASP A C 1
ATOM 743 O O . ASP A 1 92 ? 4.461 -5.048 6.525 1.00 97.69 92 ASP A O 1
ATOM 747 N N . LYS A 1 93 ? 6.003 -4.800 8.143 1.00 97.88 93 LYS A N 1
ATOM 748 C CA . LYS A 1 93 ? 5.400 -3.574 8.676 1.00 97.88 93 LYS A CA 1
ATOM 749 C C . LYS A 1 93 ? 5.657 -2.434 7.702 1.00 97.88 93 LYS A C 1
ATOM 751 O O . LYS A 1 93 ? 6.717 -2.368 7.068 1.00 97.88 93 LYS A O 1
ATOM 756 N N . ILE A 1 94 ? 4.680 -1.546 7.566 1.00 95.25 94 ILE A N 1
ATOM 757 C CA . ILE A 1 94 ? 4.810 -0.411 6.657 1.00 95.25 94 ILE A CA 1
ATOM 758 C C . ILE A 1 94 ? 4.737 0.909 7.400 1.00 95.25 94 ILE A C 1
ATOM 760 O O . ILE A 1 94 ? 4.020 1.076 8.387 1.00 95.25 94 ILE A O 1
ATOM 764 N N . THR A 1 95 ? 5.517 1.854 6.898 1.00 95.00 95 THR A N 1
ATOM 765 C CA . THR A 1 95 ? 5.597 3.192 7.463 1.00 95.00 95 THR A CA 1
ATOM 766 C C . THR A 1 95 ? 4.422 4.045 7.008 1.00 95.00 95 THR A C 1
ATOM 768 O O . THR A 1 95 ? 3.762 3.741 6.008 1.00 95.00 95 THR A O 1
ATOM 771 N N . TYR A 1 96 ? 4.211 5.178 7.676 1.00 93.12 96 TYR A N 1
ATOM 772 C CA . TYR A 1 96 ? 3.303 6.207 7.165 1.00 93.12 96 TYR A CA 1
ATOM 773 C C . TYR A 1 96 ? 3.645 6.599 5.725 1.00 93.12 96 TYR A C 1
ATOM 775 O O . TYR A 1 96 ? 2.753 6.663 4.889 1.00 93.12 96 TYR A O 1
ATOM 783 N N . GLN A 1 97 ? 4.927 6.777 5.393 1.00 89.00 97 GLN A N 1
ATOM 784 C CA . GLN A 1 97 ? 5.352 7.123 4.033 1.00 89.00 97 GLN A CA 1
ATOM 785 C C . GLN A 1 97 ? 4.969 6.061 2.999 1.00 89.00 97 GLN A C 1
ATOM 787 O O . GLN A 1 97 ? 4.554 6.395 1.891 1.00 89.00 97 GLN A O 1
ATOM 792 N N . ASP A 1 98 ? 5.090 4.784 3.345 1.00 92.12 98 ASP A N 1
ATOM 793 C CA . ASP A 1 98 ? 4.692 3.698 2.454 1.00 92.12 98 ASP A CA 1
ATOM 794 C C . ASP A 1 98 ? 3.176 3.655 2.255 1.00 92.12 98 ASP A C 1
ATOM 796 O O . ASP A 1 98 ? 2.712 3.497 1.126 1.00 92.12 98 ASP A O 1
ATOM 800 N N . PHE A 1 99 ? 2.399 3.895 3.314 1.00 93.00 99 PHE A N 1
ATOM 801 C CA . PHE A 1 99 ? 0.948 4.021 3.197 1.00 93.00 99 PHE A CA 1
ATOM 802 C C . PHE A 1 99 ? 0.543 5.161 2.253 1.00 93.00 99 PHE A C 1
ATOM 804 O O . PHE A 1 99 ? -0.345 4.993 1.420 1.00 93.00 99 PHE A O 1
ATOM 811 N N . VAL A 1 100 ? 1.249 6.295 2.286 1.00 88.25 100 VAL A N 1
ATOM 812 C CA . VAL A 1 100 ? 1.005 7.390 1.334 1.00 88.25 100 VAL A CA 1
ATOM 813 C C . VAL A 1 100 ? 1.245 6.963 -0.111 1.00 88.25 100 VAL A C 1
ATOM 815 O O . VAL A 1 100 ? 0.477 7.350 -0.995 1.00 88.25 100 VAL A O 1
ATOM 818 N N . LYS A 1 101 ? 2.292 6.175 -0.373 1.00 88.00 101 LYS A N 1
ATOM 819 C CA . LYS A 1 101 ? 2.564 5.652 -1.722 1.00 88.00 101 LYS A CA 1
ATOM 820 C C . LYS A 1 101 ? 1.420 4.752 -2.193 1.00 88.00 101 LYS A C 1
ATOM 822 O O . LYS A 1 101 ? 0.962 4.910 -3.318 1.00 88.00 101 LYS A O 1
ATOM 827 N N . LEU A 1 102 ? 0.896 3.893 -1.313 1.00 92.38 102 LEU A N 1
ATOM 828 C CA . LEU A 1 102 ? -0.247 3.026 -1.624 1.00 92.38 102 LEU A CA 1
ATOM 829 C C . LEU A 1 102 ? -1.503 3.817 -2.022 1.00 92.38 102 LEU A C 1
ATOM 831 O O . LEU A 1 102 ? -2.210 3.416 -2.940 1.00 92.38 102 LEU A O 1
ATOM 835 N N . LEU A 1 103 ? -1.768 4.959 -1.380 1.00 88.12 103 LEU A N 1
ATOM 836 C CA . LEU A 1 103 ? -2.959 5.773 -1.663 1.00 88.12 103 LEU A CA 1
ATOM 837 C C . LEU A 1 103 ? -2.884 6.592 -2.961 1.00 88.12 103 LEU A C 1
ATOM 839 O O . LEU A 1 103 ? -3.928 7.045 -3.438 1.00 88.12 103 LEU A O 1
ATOM 843 N N . ASN A 1 104 ? -1.680 6.813 -3.498 1.00 78.56 104 ASN A N 1
ATOM 844 C CA . ASN A 1 104 ? -1.440 7.627 -4.698 1.00 78.56 104 ASN A CA 1
ATOM 845 C C . ASN A 1 104 ? -1.060 6.793 -5.939 1.00 78.56 104 ASN A C 1
ATOM 847 O O . ASN A 1 104 ? -0.913 7.350 -7.029 1.00 78.56 104 ASN A O 1
ATOM 851 N N . GLY A 1 105 ? -0.907 5.472 -5.786 1.00 70.50 105 GLY A N 1
ATOM 852 C CA . GLY A 1 105 ? -0.511 4.565 -6.865 1.00 70.50 105 GLY A CA 1
ATOM 853 C C . GLY A 1 105 ? 0.807 4.977 -7.531 1.00 70.50 105 GLY A C 1
ATOM 854 O O . GLY A 1 105 ? 1.702 5.545 -6.900 1.00 70.50 105 GLY A O 1
ATOM 855 N N . SER A 1 106 ? 0.912 4.738 -8.839 1.00 63.44 106 SER A N 1
ATOM 856 C CA . SER A 1 106 ? 2.091 5.072 -9.652 1.00 63.44 106 SER A CA 1
ATOM 857 C C . SER A 1 106 ? 2.363 6.581 -9.800 1.00 63.44 106 SER A C 1
ATOM 859 O O . SER A 1 106 ? 3.431 6.964 -10.274 1.00 63.44 106 SER A O 1
ATOM 861 N N . SER A 1 107 ? 1.440 7.451 -9.368 1.00 57.59 107 SER A N 1
ATOM 862 C CA . SER A 1 107 ? 1.481 8.903 -9.625 1.00 57.59 107 SER A CA 1
ATOM 863 C C . SER A 1 107 ? 2.339 9.716 -8.638 1.00 57.59 107 SER A C 1
ATOM 865 O O . SER A 1 107 ? 2.505 10.920 -8.823 1.00 57.59 107 SER A O 1
ATOM 867 N N . GLY A 1 108 ? 2.921 9.080 -7.613 1.00 56.28 108 GLY A N 1
ATOM 868 C CA . GLY A 1 108 ? 3.829 9.733 -6.660 1.00 56.28 108 GLY A CA 1
ATOM 869 C C . GLY A 1 108 ? 3.144 10.554 -5.553 1.00 56.28 108 GLY A C 1
ATOM 870 O O . GLY A 1 108 ? 1.936 10.771 -5.544 1.00 56.28 108 GLY A O 1
ATOM 871 N N . MET A 1 109 ? 3.935 10.964 -4.553 1.00 57.56 109 MET A N 1
ATOM 872 C CA . MET A 1 109 ? 3.481 11.650 -3.333 1.00 57.56 109 MET A CA 1
ATOM 873 C C . MET A 1 109 ? 3.061 13.105 -3.586 1.00 57.56 109 MET A C 1
ATOM 875 O O . MET A 1 109 ? 3.866 13.906 -4.054 1.00 57.56 109 MET A O 1
ATOM 879 N N . ASN A 1 110 ? 1.876 13.494 -3.109 1.00 59.34 110 ASN A N 1
ATOM 880 C CA . ASN A 1 110 ? 1.609 14.878 -2.714 1.00 59.34 110 ASN A CA 1
ATOM 881 C C . ASN A 1 110 ? 1.518 14.928 -1.183 1.00 59.34 110 ASN A C 1
ATOM 883 O O . ASN A 1 110 ? 0.498 14.549 -0.613 1.00 59.34 110 ASN A O 1
ATOM 887 N N . SER A 1 111 ? 2.591 15.344 -0.505 1.00 58.59 111 SER A N 1
ATOM 888 C CA . SER A 1 111 ? 2.654 15.375 0.966 1.00 58.59 111 SER A CA 1
ATOM 889 C C . SER A 1 111 ? 1.557 16.243 1.587 1.00 58.59 111 SER A C 1
ATOM 891 O O . SER A 1 111 ? 1.006 15.863 2.616 1.00 58.59 111 SER A O 1
ATOM 893 N N . SER A 1 112 ? 1.148 17.326 0.912 1.00 66.06 112 SER A N 1
ATOM 894 C CA . SER A 1 112 ? 0.050 18.195 1.372 1.00 66.06 112 SER A CA 1
ATOM 895 C C . SER A 1 112 ? -1.311 17.492 1.418 1.00 66.06 112 SER A C 1
ATOM 897 O O . SER A 1 112 ? -2.214 17.918 2.134 1.00 66.06 112 SER A O 1
ATOM 899 N N . TYR A 1 113 ? -1.469 16.379 0.693 1.00 68.19 113 TYR A N 1
ATOM 900 C CA . TYR A 1 113 ? -2.684 15.571 0.748 1.00 68.19 113 TYR A CA 1
ATOM 901 C C . TYR A 1 113 ? -2.842 14.882 2.109 1.00 68.19 113 TYR A C 1
ATOM 903 O O . TYR A 1 113 ? -3.965 14.643 2.542 1.00 68.19 113 TYR A O 1
ATOM 911 N N . MET A 1 114 ? -1.746 14.600 2.819 1.00 73.44 114 MET A N 1
ATOM 912 C CA . MET A 1 114 ? -1.807 13.881 4.096 1.00 73.44 114 MET A CA 1
ATOM 913 C C . MET A 1 114 ? -2.180 14.758 5.283 1.00 73.44 114 MET A C 1
ATOM 915 O O . MET A 1 114 ? -2.823 14.275 6.219 1.00 73.44 114 MET A O 1
ATOM 919 N N . ASP A 1 115 ? -1.914 16.060 5.184 1.00 75.25 115 ASP A N 1
ATOM 920 C CA . ASP A 1 115 ? -2.412 17.044 6.143 1.00 75.25 115 ASP A CA 1
ATOM 921 C C . ASP A 1 115 ? -3.947 17.005 6.222 1.00 75.25 115 ASP A C 1
ATOM 923 O O . ASP A 1 115 ? -4.518 17.173 7.301 1.00 75.25 115 ASP A O 1
ATOM 927 N N . SER A 1 116 ? -4.624 16.681 5.109 1.00 73.94 116 SER A N 1
ATOM 928 C CA . SER A 1 116 ? -6.088 16.548 5.068 1.00 73.94 116 SER A CA 1
ATOM 929 C C . SER A 1 116 ? -6.635 15.390 5.916 1.00 73.94 116 SER A C 1
ATOM 931 O O . SER A 1 116 ? -7.800 15.419 6.306 1.00 73.94 116 SER A O 1
ATOM 933 N N . PHE A 1 117 ? -5.794 14.415 6.279 1.00 79.62 117 PHE A N 1
ATOM 934 C CA . PHE A 1 117 ? -6.148 13.309 7.179 1.00 79.62 117 PHE A CA 1
ATOM 935 C C . PHE A 1 117 ? -5.666 13.534 8.625 1.00 79.62 117 PHE A C 1
ATOM 937 O O . PHE A 1 117 ? -5.924 12.714 9.515 1.00 79.62 117 PHE A O 1
ATOM 944 N N . GLY A 1 118 ? -5.001 14.665 8.890 1.00 80.69 118 GLY A N 1
ATOM 945 C CA . GLY A 1 118 ? -4.401 14.985 10.186 1.00 80.69 118 GLY A CA 1
ATOM 946 C C . GLY A 1 118 ? -3.129 14.187 10.481 1.00 80.69 118 GLY A C 1
ATOM 947 O O . GLY A 1 118 ? -2.834 13.936 11.649 1.00 80.69 118 GLY A O 1
ATOM 948 N N . LEU A 1 119 ? -2.405 13.763 9.441 1.00 84.19 119 LEU A N 1
ATOM 949 C CA . LEU A 1 119 ? -1.154 13.018 9.559 1.00 84.19 119 LEU A CA 1
ATOM 950 C C . LEU A 1 119 ? 0.042 13.949 9.334 1.00 84.19 119 LEU A C 1
ATOM 952 O O . LEU A 1 119 ? 0.327 14.346 8.210 1.00 84.19 119 LEU A O 1
ATOM 956 N N . ASP A 1 120 ? 0.771 14.254 10.407 1.00 86.62 120 ASP A N 1
ATOM 957 C CA . ASP A 1 120 ? 2.016 15.028 10.348 1.00 86.62 120 ASP A CA 1
ATOM 958 C C . ASP A 1 120 ? 3.176 14.111 9.927 1.00 86.62 120 ASP A C 1
ATOM 960 O O . ASP A 1 120 ? 3.819 13.465 10.761 1.00 86.62 120 ASP A O 1
ATOM 964 N N . LEU A 1 121 ? 3.414 14.007 8.615 1.00 82.94 121 LEU A N 1
ATOM 965 C CA . LEU A 1 121 ? 4.405 13.083 8.048 1.00 82.94 121 LEU A CA 1
ATOM 966 C C . LEU A 1 121 ? 5.839 13.350 8.522 1.00 82.94 121 LEU A C 1
ATOM 968 O O . LEU A 1 121 ? 6.632 12.411 8.568 1.00 82.94 121 LEU A O 1
ATOM 972 N N . GLU A 1 122 ? 6.174 14.582 8.910 1.00 85.06 122 GLU A N 1
ATOM 973 C CA . GLU A 1 122 ? 7.496 14.906 9.457 1.00 85.06 122 GLU A CA 1
ATOM 974 C C . GLU A 1 122 ? 7.670 14.293 10.854 1.00 85.06 122 GLU A C 1
ATOM 976 O O . GLU A 1 122 ? 8.688 13.663 11.145 1.00 85.06 122 GLU A O 1
ATOM 981 N N . LYS A 1 123 ? 6.646 14.384 11.714 1.00 88.00 123 LYS A N 1
ATOM 982 C CA . LYS A 1 123 ? 6.660 13.758 13.054 1.00 88.00 123 LYS A CA 1
ATOM 983 C C . LYS A 1 123 ? 6.437 12.244 13.041 1.00 88.00 123 LYS A C 1
ATOM 985 O O . LYS A 1 123 ? 6.697 11.567 14.047 1.00 88.00 123 LYS A O 1
ATOM 990 N N . LEU A 1 124 ? 5.885 11.729 11.948 1.00 89.06 124 LEU A N 1
ATOM 991 C CA . LEU A 1 124 ? 5.587 10.313 11.731 1.00 89.06 124 LEU A CA 1
ATOM 992 C C . LEU A 1 124 ? 6.626 9.622 10.844 1.00 89.06 124 LEU A C 1
ATOM 994 O O . LEU A 1 124 ? 6.492 8.432 10.552 1.00 89.06 124 LEU A O 1
ATOM 998 N N . LYS A 1 125 ? 7.673 10.349 10.448 1.00 85.19 125 LYS A N 1
ATOM 999 C CA . LYS A 1 125 ? 8.802 9.803 9.709 1.00 85.19 125 LYS A CA 1
ATOM 1000 C C . LYS A 1 125 ? 9.373 8.592 10.451 1.00 85.19 125 LYS A C 1
ATOM 1002 O O . LYS A 1 125 ? 9.512 8.610 11.672 1.00 85.19 125 LYS A O 1
ATOM 1007 N N . ASP A 1 126 ? 9.637 7.532 9.695 1.00 87.56 126 ASP A N 1
ATOM 1008 C CA . ASP A 1 126 ? 10.176 6.250 10.169 1.00 87.56 126 ASP A CA 1
ATOM 1009 C C . ASP A 1 126 ? 9.279 5.470 11.153 1.00 87.56 126 ASP A C 1
ATOM 1011 O O . ASP A 1 126 ? 9.666 4.400 11.620 1.00 87.56 126 ASP A O 1
ATOM 1015 N N . LYS A 1 127 ? 8.060 5.948 11.447 1.00 95.75 127 LYS A N 1
ATOM 1016 C CA . LYS A 1 127 ? 7.092 5.212 12.269 1.00 95.75 127 LYS A CA 1
ATOM 1017 C C . LYS A 1 127 ? 6.234 4.293 11.415 1.00 95.75 127 LYS A C 1
ATOM 1019 O O . LYS A 1 127 ? 5.808 4.660 10.316 1.00 95.75 127 LYS A O 1
ATOM 1024 N N . ASN A 1 128 ? 5.924 3.129 11.975 1.00 97.62 128 ASN A N 1
ATOM 1025 C CA . ASN A 1 128 ? 4.931 2.226 11.415 1.00 97.62 128 ASN A CA 1
ATOM 1026 C C . ASN A 1 128 ? 3.530 2.810 11.590 1.00 97.62 128 ASN A C 1
ATOM 1028 O O . ASN A 1 128 ? 3.224 3.446 12.602 1.00 97.62 128 ASN A O 1
ATOM 1032 N N . ILE A 1 129 ? 2.691 2.614 10.578 1.00 96.44 129 ILE A N 1
ATOM 1033 C CA . ILE A 1 129 ? 1.311 3.083 10.619 1.00 96.44 129 ILE A CA 1
ATOM 1034 C C . ILE A 1 129 ? 0.449 2.178 11.502 1.00 96.44 129 ILE A C 1
ATOM 1036 O O . ILE A 1 129 ? 0.608 0.953 11.508 1.00 96.44 129 ILE A O 1
ATOM 1040 N N . LEU A 1 130 ? -0.468 2.801 12.242 1.00 96.31 130 LEU A N 1
ATOM 1041 C CA . LEU A 1 130 ? -1.397 2.119 13.136 1.00 96.31 130 LEU A CA 1
ATOM 1042 C C . LEU A 1 130 ? -2.737 1.848 12.444 1.00 96.31 130 LEU A C 1
ATOM 1044 O O . LEU A 1 130 ? -3.160 2.618 11.576 1.00 96.31 130 LEU A O 1
ATOM 1048 N N . GLU A 1 131 ? -3.437 0.791 12.861 1.00 96.81 131 GLU A N 1
ATOM 1049 C CA . GLU A 1 131 ? -4.748 0.409 12.310 1.00 96.81 131 GLU A CA 1
ATOM 1050 C C . GLU A 1 131 ? -5.744 1.580 12.317 1.00 96.81 131 GLU A C 1
ATOM 1052 O O . GLU A 1 131 ? -6.382 1.865 11.301 1.00 96.81 131 GLU A O 1
ATOM 1057 N N . LYS A 1 132 ? -5.816 2.334 13.424 1.00 94.69 132 LYS A N 1
ATOM 1058 C CA . LYS A 1 132 ? -6.738 3.476 13.558 1.00 94.69 132 LYS A CA 1
ATOM 1059 C C . LYS A 1 132 ? -6.510 4.569 12.516 1.00 94.69 132 LYS A C 1
ATOM 1061 O O . LYS A 1 132 ? -7.474 5.168 12.039 1.00 94.69 132 LYS A O 1
ATOM 1066 N N . ASP A 1 133 ? -5.256 4.797 12.141 1.00 94.94 133 ASP A N 1
ATOM 1067 C CA . ASP A 1 133 ? -4.873 5.840 11.197 1.00 94.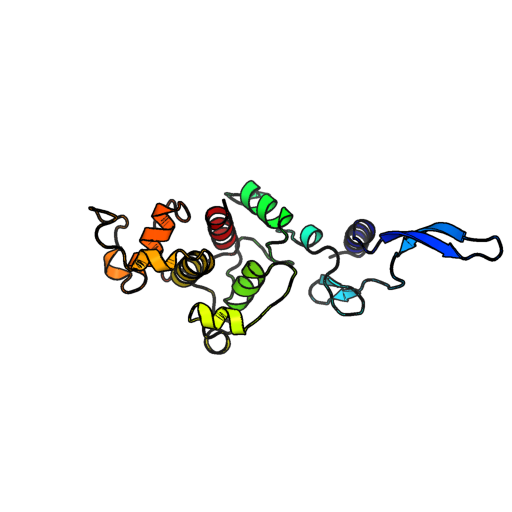94 133 ASP A CA 1
ATOM 1068 C C . ASP A 1 133 ? -5.151 5.401 9.754 1.00 94.94 133 ASP A C 1
ATOM 1070 O O . ASP A 1 133 ? -5.630 6.206 8.951 1.00 94.94 133 ASP A O 1
ATOM 1074 N N . VAL A 1 134 ? -4.977 4.109 9.444 1.00 95.69 134 VAL A N 1
ATOM 1075 C CA . VAL A 1 134 ? -5.422 3.517 8.169 1.00 95.69 134 VAL A CA 1
ATOM 1076 C C . VAL A 1 134 ? -6.937 3.655 8.024 1.00 95.69 134 VAL A C 1
ATOM 1078 O O . VAL A 1 134 ? -7.417 4.201 7.030 1.00 95.69 134 VAL A O 1
ATOM 1081 N N . VAL A 1 135 ? -7.695 3.209 9.031 1.00 95.50 135 VAL A N 1
ATOM 1082 C CA . VAL A 1 135 ? -9.166 3.209 9.012 1.00 95.50 135 VAL A CA 1
ATOM 1083 C C . VAL A 1 135 ? -9.714 4.623 8.851 1.00 95.50 135 VAL A C 1
ATOM 1085 O O . VAL A 1 135 ? -10.518 4.873 7.950 1.00 95.50 135 VAL A O 1
ATOM 1088 N N . LYS A 1 136 ? -9.243 5.567 9.673 1.00 94.25 136 LYS A N 1
ATOM 1089 C CA . LYS A 1 136 ? -9.629 6.978 9.571 1.00 94.25 136 LYS A CA 1
ATOM 1090 C C . LYS A 1 136 ? -9.335 7.534 8.176 1.00 94.25 136 LYS A C 1
ATOM 1092 O O . LYS A 1 136 ? -10.217 8.138 7.568 1.00 94.25 136 LYS A O 1
ATOM 1097 N N . THR A 1 137 ? -8.133 7.289 7.651 1.00 93.62 137 THR A N 1
ATOM 1098 C CA . THR A 1 137 ? -7.721 7.801 6.337 1.00 93.62 137 THR A CA 1
ATOM 1099 C C . THR A 1 137 ? -8.608 7.272 5.215 1.00 93.62 137 THR A C 1
ATOM 1101 O O . THR A 1 137 ? -9.062 8.057 4.387 1.00 93.62 137 THR A O 1
ATOM 1104 N N . LEU A 1 138 ? -8.912 5.970 5.189 1.00 94.62 138 LEU A N 1
ATOM 1105 C CA . LEU A 1 138 ? -9.767 5.380 4.151 1.00 94.62 138 LEU A CA 1
ATOM 1106 C C . LEU A 1 138 ? -11.212 5.893 4.228 1.00 94.62 138 LEU A C 1
ATOM 1108 O O . LEU A 1 138 ? -11.813 6.220 3.204 1.00 94.62 138 LEU A O 1
ATOM 1112 N N . VAL A 1 139 ? -11.763 6.036 5.437 1.00 93.81 139 VAL A N 1
ATOM 1113 C CA . VAL A 1 139 ? -13.102 6.613 5.649 1.00 93.81 139 VAL A CA 1
ATOM 1114 C C . VAL A 1 139 ? -13.163 8.066 5.163 1.00 93.81 139 VAL A C 1
ATOM 1116 O O . VAL A 1 139 ? -14.101 8.434 4.449 1.00 93.81 139 VAL A O 1
ATOM 1119 N N . THR A 1 140 ? -12.166 8.890 5.493 1.00 91.38 140 THR A N 1
ATOM 1120 C CA . THR A 1 140 ? -12.100 10.281 5.021 1.00 91.38 140 THR A CA 1
ATOM 1121 C C . THR A 1 140 ? -11.867 10.351 3.511 1.00 91.38 140 THR A C 1
ATOM 1123 O O . THR A 1 140 ? -12.583 11.081 2.826 1.00 91.38 140 THR A O 1
ATOM 1126 N N . LYS A 1 141 ? -10.950 9.546 2.956 1.00 89.69 141 LYS A N 1
ATOM 1127 C CA . LYS A 1 141 ? -10.645 9.505 1.513 1.00 89.69 141 LYS A CA 1
ATOM 1128 C C . LYS A 1 141 ? -11.879 9.179 0.672 1.00 89.69 141 LYS A C 1
ATOM 1130 O O . LYS A 1 141 ? -12.059 9.761 -0.395 1.00 89.69 141 LYS A O 1
ATOM 1135 N N . ASN A 1 142 ? -12.757 8.317 1.182 1.00 90.75 142 ASN A N 1
ATOM 1136 C CA . ASN A 1 142 ? -14.007 7.940 0.523 1.00 90.75 142 ASN A CA 1
ATOM 1137 C C . ASN A 1 142 ? -15.181 8.888 0.838 1.00 90.75 142 ASN A C 1
ATOM 1139 O O . ASN A 1 142 ? -16.333 8.574 0.542 1.00 90.75 142 ASN A O 1
ATOM 1143 N N . ASN A 1 143 ? -14.915 10.069 1.414 1.00 90.12 143 ASN A N 1
ATOM 1144 C CA . ASN A 1 143 ? -15.910 11.087 1.776 1.00 90.12 143 ASN A CA 1
ATOM 1145 C C . ASN A 1 143 ? -17.010 10.568 2.720 1.00 90.12 143 ASN A C 1
ATOM 1147 O O . ASN A 1 143 ? -18.149 11.054 2.710 1.00 90.12 143 ASN A O 1
ATOM 1151 N N . LEU A 1 144 ? -16.680 9.572 3.544 1.00 91.00 144 LEU A N 1
ATOM 1152 C CA . LEU A 1 144 ? -17.609 8.975 4.498 1.00 91.00 144 LEU A CA 1
ATOM 1153 C C . LEU A 1 144 ? -17.549 9.652 5.872 1.00 91.00 144 LEU A C 1
ATOM 1155 O O . LEU A 1 144 ? -18.439 9.441 6.692 1.00 91.00 144 LEU A O 1
ATOM 1159 N N . GLU A 1 145 ? -16.578 10.537 6.112 1.00 87.56 145 GLU A N 1
ATOM 1160 C CA . GLU A 1 145 ? -16.458 11.281 7.373 1.00 87.56 145 GLU A CA 1
ATOM 1161 C C . GLU A 1 145 ? -17.717 12.085 7.729 1.00 87.56 145 GLU A C 1
ATOM 1163 O O . GLU A 1 145 ? -18.025 12.280 8.901 1.00 87.56 145 GLU A O 1
ATOM 1168 N N . ARG A 1 146 ? -18.518 12.491 6.736 1.00 86.00 146 ARG A N 1
ATOM 1169 C CA . ARG A 1 146 ? -19.806 13.168 6.957 1.00 86.00 146 ARG A CA 1
ATOM 1170 C C . ARG A 1 146 ? -20.776 12.346 7.812 1.00 86.00 146 ARG A C 1
ATOM 1172 O O . ARG A 1 146 ? -21.630 12.922 8.484 1.00 86.00 146 ARG A O 1
ATOM 1179 N N . PHE A 1 147 ? -20.634 11.019 7.809 1.00 85.81 147 PHE A N 1
ATOM 1180 C CA . PHE A 1 147 ? -21.458 10.106 8.596 1.00 85.81 147 PHE A CA 1
ATOM 1181 C C . PHE A 1 147 ? -21.024 10.020 10.063 1.00 85.81 147 PHE A C 1
ATOM 1183 O O . PHE A 1 147 ? -21.806 9.554 10.883 1.00 85.81 147 PHE A O 1
ATOM 1190 N N . THR A 1 148 ? -19.855 10.553 10.436 1.00 82.31 148 THR A N 1
ATOM 1191 C CA . THR A 1 148 ? -19.403 10.585 11.844 1.00 82.31 148 THR A CA 1
ATOM 1192 C C . THR A 1 148 ? -20.316 11.430 12.738 1.00 82.31 148 THR A C 1
ATOM 1194 O O . THR A 1 148 ? -20.366 11.237 13.946 1.00 82.31 148 THR A O 1
ATOM 1197 N N . LYS A 1 149 ? -21.090 12.352 12.149 1.00 79.88 149 LYS A N 1
ATOM 1198 C CA . LYS A 1 149 ? -22.060 13.198 12.866 1.00 79.88 149 LYS A CA 1
ATOM 1199 C C . LYS A 1 149 ? -23.425 12.533 13.057 1.00 79.88 149 LYS A C 1
ATOM 1201 O O . LYS A 1 149 ? -24.252 13.056 13.809 1.00 79.88 149 LYS A O 1
ATOM 1206 N N . ALA A 1 150 ? -23.699 11.433 12.357 1.00 72.62 150 ALA A N 1
ATOM 1207 C CA . ALA A 1 150 ? -24.981 10.754 12.446 1.00 72.62 150 ALA A CA 1
ATOM 1208 C C . ALA A 1 150 ? -25.067 9.957 13.756 1.00 72.62 150 ALA A C 1
ATOM 1210 O O . ALA A 1 150 ? -24.199 9.153 14.084 1.00 72.62 150 ALA A O 1
ATOM 1211 N N . LYS A 1 151 ? -26.128 10.206 14.529 1.00 68.81 151 LYS A N 1
ATOM 1212 C CA . LYS A 1 151 ? -26.366 9.563 15.827 1.00 68.81 151 LYS A CA 1
ATOM 1213 C C . LYS A 1 151 ? -27.291 8.359 15.670 1.00 68.81 151 LYS A C 1
ATOM 1215 O O . LYS A 1 151 ? -28.232 8.409 14.885 1.00 68.81 151 LYS A O 1
ATOM 1220 N N . GLY A 1 152 ? -27.065 7.319 16.473 1.00 65.19 152 GLY A N 1
ATOM 1221 C CA . GLY A 1 152 ? -27.988 6.185 16.593 1.00 65.19 152 GLY A CA 1
ATOM 1222 C C . GLY A 1 152 ? -28.009 5.228 15.398 1.00 65.19 152 GLY A C 1
ATOM 1223 O O . GLY A 1 152 ? -29.018 4.560 15.195 1.00 65.19 152 GLY A O 1
ATOM 1224 N N . ILE A 1 153 ? -26.925 5.159 14.613 1.00 67.38 153 ILE A N 1
ATOM 1225 C CA . ILE A 1 153 ? -26.813 4.220 13.480 1.00 67.38 153 ILE A CA 1
ATOM 1226 C C . ILE A 1 153 ? -26.847 2.764 13.974 1.00 67.38 153 ILE A C 1
ATOM 1228 O O . ILE A 1 153 ? -27.499 1.922 13.365 1.00 67.38 153 ILE A O 1
ATOM 1232 N N . PHE A 1 154 ? -26.209 2.480 15.113 1.00 65.06 154 PHE A N 1
ATOM 1233 C CA . PHE A 1 154 ? -26.200 1.158 15.734 1.00 65.06 154 PHE A CA 1
ATOM 1234 C C . PHE A 1 154 ? -26.746 1.235 17.160 1.00 65.06 154 PHE A C 1
ATOM 1236 O O . PHE A 1 154 ? -26.464 2.181 17.895 1.00 65.06 154 PHE A O 1
ATOM 1243 N N . LYS A 1 155 ? -27.580 0.253 17.522 1.00 67.12 155 LYS A N 1
ATOM 1244 C CA . LYS A 1 155 ? -28.205 0.146 18.853 1.00 67.12 155 LYS A CA 1
ATOM 1245 C C . LYS A 1 155 ? -27.336 -0.604 19.863 1.00 67.12 155 LYS A C 1
ATOM 1247 O O . LYS A 1 155 ? -27.559 -0.466 21.059 1.00 67.12 155 LYS A O 1
ATOM 1252 N N . GLU A 1 156 ? -26.384 -1.388 19.373 1.00 77.25 156 GLU A N 1
ATOM 1253 C CA . GLU A 1 156 ? -25.490 -2.234 20.159 1.00 77.25 156 GLU A CA 1
ATOM 1254 C C . GLU A 1 156 ? -24.037 -1.923 19.797 1.00 77.25 156 GLU A C 1
ATOM 1256 O O . GLU A 1 156 ? -23.755 -1.470 18.682 1.00 77.25 156 GLU A O 1
ATOM 1261 N N . ASP A 1 157 ? -23.132 -2.171 20.744 1.00 81.50 157 ASP A N 1
ATOM 1262 C CA . ASP A 1 157 ? -21.695 -2.038 20.519 1.00 81.50 157 ASP A CA 1
ATOM 1263 C C . ASP A 1 157 ? -21.251 -3.089 19.483 1.00 81.50 157 ASP A C 1
ATOM 1265 O O . ASP A 1 157 ? -21.483 -4.289 19.636 1.00 81.50 157 ASP A O 1
ATOM 1269 N N . LEU A 1 158 ? -20.592 -2.638 18.417 1.00 85.56 158 LEU A N 1
ATOM 1270 C CA . LEU A 1 158 ? -20.087 -3.476 17.328 1.00 85.56 158 LEU A CA 1
ATOM 1271 C C . LEU A 1 158 ? -18.744 -4.140 17.652 1.00 85.56 158 LEU A C 1
ATOM 1273 O O . LEU A 1 158 ? -18.331 -5.057 16.932 1.00 85.56 158 LEU A O 1
ATOM 1277 N N . TYR A 1 159 ? -18.057 -3.655 18.688 1.00 86.44 159 TYR A N 1
ATOM 1278 C CA . TYR A 1 159 ? -16.731 -4.099 19.109 1.00 86.44 159 TYR A CA 1
ATOM 1279 C C . TYR A 1 159 ? -16.642 -4.177 20.630 1.00 86.44 159 TYR A C 1
ATOM 1281 O O . TYR A 1 159 ? -17.184 -3.329 21.339 1.00 86.44 159 TYR A O 1
ATOM 1289 N N . LYS A 1 160 ? -15.883 -5.153 21.144 1.00 84.75 160 LYS A N 1
ATOM 1290 C CA . LYS A 1 160 ? -15.700 -5.355 22.595 1.00 84.75 160 LYS A CA 1
ATOM 1291 C C . LYS A 1 160 ? -15.117 -4.127 23.306 1.00 84.75 160 LYS A C 1
ATOM 1293 O O . LYS A 1 160 ? -15.433 -3.881 24.464 1.00 84.75 160 LYS A O 1
ATOM 1298 N N . ASN A 1 161 ? -14.266 -3.372 22.619 1.00 82.06 161 ASN A N 1
ATOM 1299 C CA . ASN A 1 161 ? -13.541 -2.204 23.116 1.00 82.06 161 ASN A CA 1
ATOM 1300 C C . ASN A 1 161 ? -14.012 -0.896 22.449 1.00 82.06 161 ASN A C 1
ATOM 1302 O O . ASN A 1 161 ? -13.265 0.078 22.411 1.00 82.06 161 ASN A O 1
ATOM 1306 N N . GLN A 1 162 ? -15.246 -0.848 21.929 1.00 84.62 162 GLN A N 1
ATOM 1307 C CA . GLN A 1 162 ? -15.729 0.290 21.138 1.00 84.62 162 GLN A CA 1
ATOM 1308 C C . GLN A 1 162 ? -15.569 1.637 21.863 1.00 84.62 162 GLN A C 1
ATOM 1310 O O . GLN A 1 162 ? -15.015 2.578 21.305 1.00 84.62 162 GLN A O 1
ATOM 1315 N N . LYS A 1 163 ? -15.968 1.714 23.137 1.00 81.88 163 LYS A N 1
ATOM 1316 C CA . LYS A 1 163 ? -15.920 2.965 23.915 1.00 81.88 163 LYS A CA 1
ATOM 1317 C C . LYS A 1 163 ? -14.503 3.467 24.198 1.00 81.88 163 LYS A C 1
ATOM 1319 O O . LYS A 1 163 ? -14.320 4.657 24.432 1.00 81.88 163 LYS A O 1
ATOM 1324 N N . SER A 1 164 ? -13.496 2.589 24.199 1.00 85.81 164 SER A N 1
ATOM 1325 C CA . SER A 1 164 ? -12.099 3.005 24.398 1.00 85.81 164 SER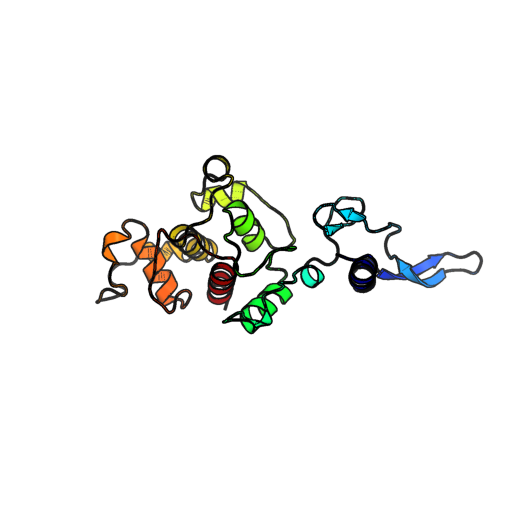 A CA 1
ATOM 1326 C C . SER A 1 164 ? -11.454 3.569 23.133 1.00 85.81 164 SER A C 1
ATOM 1328 O O . SER A 1 164 ? -10.344 4.083 23.210 1.00 85.81 164 SER A O 1
ATOM 1330 N N . LEU A 1 165 ? -12.133 3.508 21.981 1.00 86.88 165 LEU A N 1
ATOM 1331 C CA . LEU A 1 165 ? -11.641 4.090 20.729 1.00 86.88 165 LEU A CA 1
ATOM 1332 C C . LEU A 1 165 ? -11.654 5.627 20.745 1.00 86.88 165 LEU A C 1
ATOM 1334 O O . LEU A 1 165 ? -10.976 6.247 19.924 1.00 86.88 165 LEU A O 1
ATOM 1338 N N . GLY A 1 166 ? -12.417 6.246 21.655 1.00 87.69 166 GLY A N 1
ATOM 1339 C CA . GLY A 1 166 ? -12.534 7.700 21.757 1.00 87.69 166 GLY A CA 1
ATOM 1340 C C . GLY A 1 166 ? -12.949 8.322 20.423 1.00 87.69 166 GLY A C 1
ATOM 1341 O O . GLY A 1 166 ? -13.912 7.886 19.794 1.00 87.69 166 GLY A O 1
ATOM 1342 N N . ASP A 1 167 ? -12.175 9.297 19.946 1.00 86.50 167 ASP A N 1
ATOM 1343 C CA . ASP A 1 167 ? -12.452 10.012 18.693 1.00 86.50 167 ASP A CA 1
ATOM 1344 C C . ASP A 1 167 ? -12.431 9.110 17.441 1.00 86.50 167 ASP A C 1
ATOM 1346 O O . ASP A 1 167 ? -12.977 9.481 16.399 1.00 86.50 167 ASP A O 1
ATOM 1350 N N . TYR A 1 168 ? -11.840 7.911 17.526 1.00 90.44 168 TYR A N 1
ATOM 1351 C CA . TYR A 1 168 ? -11.806 6.952 16.419 1.00 90.44 168 TYR A CA 1
ATOM 1352 C C . TYR A 1 168 ? -13.073 6.099 16.311 1.00 90.44 168 TYR A C 1
ATOM 1354 O O . TYR A 1 168 ? -13.304 5.509 15.255 1.00 90.44 168 TYR A O 1
ATOM 1362 N N . GLU A 1 169 ? -13.914 6.050 17.350 1.00 91.06 169 GLU A N 1
ATOM 1363 C CA . GLU A 1 169 ? -15.087 5.166 17.417 1.00 91.06 169 GLU A CA 1
ATOM 1364 C C . GLU A 1 169 ? -15.965 5.274 16.163 1.00 91.06 169 GLU A C 1
ATOM 1366 O O . GLU A 1 169 ? -16.283 4.273 15.519 1.00 91.06 169 GLU A O 1
ATOM 1371 N N . SER A 1 170 ? -16.289 6.505 15.760 1.00 90.31 170 SER A N 1
ATOM 1372 C CA . SER A 1 170 ? -17.167 6.751 14.610 1.00 90.31 170 SER A CA 1
ATOM 1373 C C . SER A 1 170 ? -16.570 6.247 13.293 1.00 90.31 170 SER A C 1
ATOM 1375 O O . SER A 1 170 ? -17.306 5.758 12.438 1.00 90.31 170 SER A O 1
ATOM 1377 N N . TYR A 1 171 ? -15.248 6.328 13.122 1.00 92.88 171 TYR A N 1
ATOM 1378 C CA . TYR A 1 171 ? -14.577 5.860 11.907 1.00 92.88 171 TYR A CA 1
ATOM 1379 C C . TYR A 1 171 ? -14.622 4.337 11.798 1.00 92.88 171 TYR A C 1
ATOM 1381 O O . TYR A 1 171 ? -14.934 3.819 10.729 1.00 92.88 171 TYR A O 1
ATOM 1389 N N . TYR A 1 172 ? -14.398 3.622 12.902 1.00 93.38 172 TYR A N 1
ATOM 1390 C CA . TYR A 1 172 ? -14.512 2.162 12.941 1.00 93.38 172 TYR A CA 1
ATOM 1391 C C . TYR A 1 172 ? -15.941 1.686 12.674 1.00 93.38 172 TYR A C 1
ATOM 1393 O O . TYR A 1 172 ? -16.152 0.766 11.886 1.00 93.38 172 TYR A O 1
ATOM 1401 N N . ILE A 1 173 ? -16.934 2.351 13.267 1.00 90.88 173 ILE A N 1
ATOM 1402 C CA . ILE A 1 173 ? -18.350 2.058 13.023 1.00 90.88 173 ILE A CA 1
ATOM 1403 C C . ILE A 1 173 ? -18.695 2.205 11.533 1.00 90.88 173 ILE A C 1
ATOM 1405 O O . ILE A 1 173 ? -19.337 1.327 10.955 1.00 90.88 173 ILE A O 1
ATOM 1409 N N . ILE A 1 174 ? -18.256 3.298 10.900 1.00 92.06 174 ILE A N 1
ATOM 1410 C CA . ILE A 1 174 ? -18.471 3.529 9.466 1.00 92.06 174 ILE A CA 1
ATOM 1411 C C . ILE A 1 174 ? -17.745 2.463 8.644 1.00 92.06 174 ILE A C 1
ATOM 1413 O O . ILE A 1 174 ? -18.360 1.842 7.784 1.00 92.06 174 ILE A O 1
ATOM 1417 N N . ALA A 1 175 ? -16.470 2.208 8.936 1.00 93.94 175 ALA A N 1
ATOM 1418 C CA . ALA A 1 175 ? -15.674 1.203 8.243 1.00 93.94 175 ALA A CA 1
ATOM 1419 C C . ALA A 1 175 ? -16.344 -0.180 8.288 1.00 93.94 175 ALA A C 1
ATOM 1421 O O . ALA A 1 175 ? -16.450 -0.840 7.259 1.00 93.94 175 ALA A O 1
ATOM 1422 N N . LYS A 1 176 ? -16.895 -0.592 9.436 1.00 91.94 176 LYS A N 1
ATOM 1423 C CA . LYS A 1 176 ? -17.673 -1.835 9.557 1.00 91.94 176 LYS A CA 1
ATOM 1424 C C . LYS A 1 176 ? -18.971 -1.807 8.765 1.00 91.94 176 LYS A C 1
ATOM 1426 O O . LYS A 1 176 ? -19.279 -2.766 8.068 1.00 91.94 176 LYS A O 1
ATOM 1431 N N . GLY A 1 177 ? -19.722 -0.708 8.845 1.00 90.06 177 GLY A N 1
ATOM 1432 C CA . GLY A 1 177 ? -20.975 -0.545 8.106 1.00 90.06 177 GLY A CA 1
ATOM 1433 C C . GLY A 1 177 ? -20.800 -0.632 6.587 1.00 90.06 177 GLY A C 1
ATOM 1434 O O . GLY A 1 177 ? -21.699 -1.109 5.901 1.00 90.06 177 GLY A O 1
ATOM 1435 N N . PHE A 1 178 ? -19.637 -0.221 6.077 1.00 91.44 178 PHE A N 1
ATOM 1436 C CA . PHE A 1 178 ? -19.261 -0.317 4.664 1.00 91.44 178 PHE A CA 1
ATOM 1437 C C . PHE A 1 178 ? -18.423 -1.565 4.328 1.00 91.44 178 PHE A C 1
ATOM 1439 O O . PHE A 1 178 ? -17.970 -1.701 3.197 1.00 91.44 178 PHE A O 1
ATOM 1446 N N . GLY A 1 179 ? -18.231 -2.493 5.273 1.00 91.81 179 GLY A N 1
ATOM 1447 C CA . GLY A 1 179 ? -17.551 -3.768 5.020 1.00 91.81 179 GLY A CA 1
ATOM 1448 C C . GLY A 1 179 ? -16.033 -3.668 4.847 1.00 91.81 179 GLY A C 1
ATOM 1449 O O . GLY A 1 179 ? -15.433 -4.524 4.208 1.00 91.81 179 GLY A O 1
ATOM 1450 N N . TYR A 1 180 ? -15.391 -2.632 5.391 1.00 93.75 180 TYR A N 1
ATOM 1451 C CA . TYR A 1 180 ? -13.930 -2.506 5.361 1.00 93.75 180 TYR A CA 1
ATOM 1452 C C . TYR A 1 180 ? -13.287 -3.525 6.308 1.00 93.75 180 TYR A C 1
ATOM 1454 O O . TYR A 1 180 ? -12.239 -4.089 6.000 1.00 93.75 180 TYR A O 1
ATOM 1462 N N . ILE A 1 181 ? -13.928 -3.747 7.461 1.00 91.62 181 ILE A N 1
ATOM 1463 C CA . ILE A 1 181 ? -13.428 -4.540 8.585 1.00 91.62 181 ILE A CA 1
ATOM 1464 C C . ILE A 1 181 ? -14.445 -5.629 8.930 1.00 91.62 181 ILE A C 1
ATOM 1466 O O . ILE A 1 181 ? -15.550 -5.324 9.384 1.00 91.62 181 ILE A O 1
ATOM 1470 N N . ASP A 1 182 ? -14.023 -6.887 8.814 1.00 83.94 182 ASP A N 1
ATOM 1471 C CA . ASP A 1 182 ? -14.868 -8.060 9.087 1.00 83.94 182 ASP A CA 1
ATOM 1472 C C . ASP A 1 182 ? -14.567 -8.737 10.439 1.00 83.94 182 ASP A C 1
ATOM 1474 O O . ASP A 1 182 ? -15.218 -9.715 10.808 1.00 83.94 182 ASP A O 1
ATOM 1478 N N . GLY A 1 183 ? -13.576 -8.242 11.189 1.00 84.44 183 GLY A N 1
ATOM 1479 C CA . GLY A 1 183 ? -13.044 -8.897 12.387 1.00 84.44 183 GLY A CA 1
ATOM 1480 C C . GLY A 1 183 ? -12.960 -8.016 13.632 1.00 84.44 183 GLY A C 1
ATOM 1481 O O . GLY A 1 183 ? -13.538 -6.927 13.705 1.00 84.44 183 GLY A O 1
ATOM 1482 N N . ASP A 1 184 ? -12.232 -8.535 14.623 1.00 87.94 184 ASP A N 1
ATOM 1483 C CA . ASP A 1 184 ? -11.793 -7.768 15.788 1.00 87.94 184 ASP A CA 1
ATOM 1484 C C . ASP A 1 184 ? -10.827 -6.655 15.357 1.00 87.94 184 ASP A C 1
ATOM 1486 O O . ASP A 1 184 ? -10.137 -6.776 14.344 1.00 87.94 184 ASP A O 1
ATOM 1490 N N . ILE A 1 185 ? -10.795 -5.580 16.143 1.00 91.88 185 ILE A N 1
ATOM 1491 C CA . ILE A 1 185 ? -9.990 -4.384 15.881 1.00 91.88 185 ILE A CA 1
ATOM 1492 C C . ILE A 1 185 ? -8.934 -4.202 16.963 1.00 91.88 185 ILE A C 1
ATOM 1494 O O . ILE A 1 185 ? -9.189 -4.465 18.145 1.00 91.88 185 ILE A O 1
ATOM 1498 N N . ASP A 1 186 ? -7.772 -3.706 16.559 1.00 93.94 186 ASP A N 1
ATOM 1499 C CA . ASP A 1 186 ? -6.698 -3.300 17.456 1.00 93.94 186 ASP A CA 1
ATOM 1500 C C . ASP A 1 186 ? -6.149 -1.936 17.006 1.00 93.94 186 ASP A C 1
ATOM 1502 O O . ASP A 1 186 ? -5.266 -1.863 16.151 1.00 93.94 186 ASP A O 1
ATOM 1506 N N . PRO A 1 187 ? -6.670 -0.827 17.561 1.00 93.62 187 PRO A N 1
ATOM 1507 C CA . PRO A 1 187 ? -6.391 0.511 17.052 1.00 93.62 187 PRO A CA 1
ATOM 1508 C C . PRO A 1 187 ? -4.921 0.924 17.144 1.00 93.62 187 PRO A C 1
ATOM 1510 O O . PRO A 1 187 ? -4.492 1.782 16.370 1.00 93.62 187 PRO A O 1
ATOM 1513 N N . ASP A 1 188 ? -4.163 0.335 18.069 1.00 94.81 188 ASP A N 1
ATOM 1514 C CA . ASP A 1 188 ? -2.756 0.657 18.322 1.00 94.81 188 ASP A CA 1
ATOM 1515 C C . ASP A 1 188 ? -1.797 -0.377 17.718 1.00 94.81 188 ASP A C 1
ATOM 1517 O O . ASP A 1 188 ? -0.581 -0.299 17.909 1.00 94.81 188 ASP A O 1
ATOM 1521 N N . LYS A 1 189 ? -2.323 -1.331 16.948 1.00 96.19 189 LYS A N 1
ATOM 1522 C CA . LYS A 1 189 ? -1.523 -2.304 16.218 1.00 96.19 189 LYS A CA 1
ATOM 1523 C C . LYS A 1 189 ? -0.811 -1.657 15.042 1.00 96.19 189 LYS A C 1
ATOM 1525 O O . LYS A 1 189 ? -1.427 -1.019 14.189 1.00 96.19 189 LYS A O 1
ATOM 1530 N N . GLU A 1 190 ? 0.485 -1.928 14.941 1.00 97.94 190 GLU A N 1
ATOM 1531 C CA . GLU A 1 190 ? 1.245 -1.678 13.722 1.00 97.94 190 GLU A CA 1
ATOM 1532 C C . GLU A 1 190 ? 0.811 -2.649 12.625 1.00 97.94 190 GLU A C 1
ATOM 1534 O O . GLU A 1 190 ? 0.816 -3.870 12.817 1.00 97.94 190 GLU A O 1
ATOM 1539 N N . MET A 1 191 ? 0.476 -2.122 11.458 1.00 97.19 191 MET A N 1
ATOM 1540 C CA . MET A 1 191 ? -0.111 -2.907 10.378 1.00 97.19 191 MET A CA 1
ATOM 1541 C C . MET A 1 191 ? 0.950 -3.471 9.428 1.00 97.19 191 MET A C 1
ATOM 1543 O O . MET A 1 191 ? 1.977 -2.842 9.154 1.00 97.19 191 MET A O 1
ATOM 1547 N N . THR A 1 192 ? 0.700 -4.675 8.922 1.00 97.50 192 THR A N 1
ATOM 1548 C CA . THR A 1 192 ? 1.470 -5.261 7.815 1.00 97.50 192 THR A CA 1
ATOM 1549 C C . THR A 1 192 ? 0.973 -4.756 6.460 1.00 97.50 192 THR A C 1
ATOM 1551 O O . THR A 1 192 ? -0.139 -4.228 6.344 1.00 97.50 192 THR A O 1
ATOM 1554 N N . LEU A 1 193 ? 1.783 -4.942 5.415 1.00 97.94 193 LEU A N 1
ATOM 1555 C CA . LEU A 1 193 ? 1.380 -4.639 4.045 1.00 97.94 193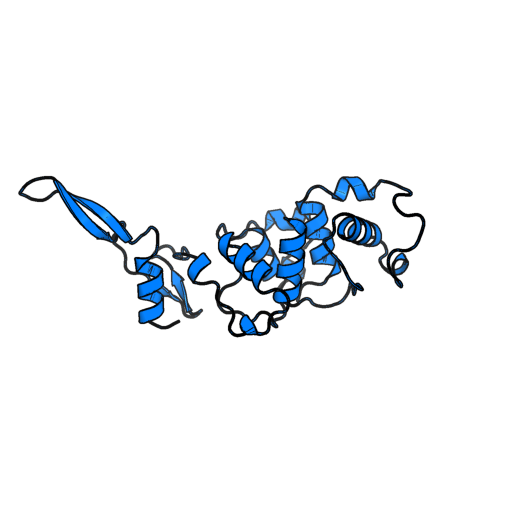 LEU A CA 1
ATOM 1556 C C . LEU A 1 193 ? 0.142 -5.448 3.624 1.00 97.94 193 LEU A C 1
ATOM 1558 O O . LEU A 1 193 ? -0.762 -4.876 3.020 1.00 97.94 193 LEU A O 1
ATOM 1562 N N . GLU A 1 194 ? 0.062 -6.736 3.978 1.00 97.19 194 GLU A N 1
ATOM 1563 C CA . GLU A 1 194 ? -1.101 -7.583 3.669 1.00 97.19 194 GLU A CA 1
ATOM 1564 C C . GLU A 1 194 ? -2.403 -6.997 4.227 1.00 97.19 194 GLU A C 1
ATOM 1566 O O . GLU A 1 194 ? -3.401 -6.875 3.516 1.00 97.19 194 GLU A O 1
ATOM 1571 N N . GLU A 1 195 ? -2.382 -6.607 5.501 1.00 96.31 195 GLU A N 1
ATOM 1572 C CA . GLU A 1 195 ? -3.555 -6.093 6.210 1.00 96.31 195 GLU A CA 1
ATOM 1573 C C . GLU A 1 195 ? -4.020 -4.759 5.624 1.00 96.31 195 GLU A C 1
ATOM 1575 O O . GLU A 1 195 ? -5.218 -4.527 5.464 1.00 96.31 195 GLU A O 1
ATOM 1580 N N . ILE A 1 196 ? -3.076 -3.897 5.245 1.00 96.62 196 ILE A N 1
ATOM 1581 C CA . ILE A 1 196 ? -3.392 -2.607 4.632 1.00 96.62 196 ILE A CA 1
ATOM 1582 C C . ILE A 1 196 ? -3.930 -2.771 3.222 1.00 96.62 196 ILE A C 1
ATOM 1584 O O . ILE A 1 196 ? -4.922 -2.127 2.887 1.00 96.62 196 ILE A O 1
ATOM 1588 N N . LEU A 1 197 ? -3.324 -3.634 2.406 1.00 96.75 197 LEU A N 1
ATOM 1589 C CA . LEU A 1 197 ? -3.849 -3.938 1.078 1.00 96.75 197 LEU A CA 1
ATOM 1590 C C . LEU A 1 197 ? -5.271 -4.499 1.185 1.00 96.75 197 LEU A C 1
ATOM 1592 O O . LEU A 1 197 ? -6.146 -4.070 0.443 1.00 96.75 197 LEU A O 1
ATOM 1596 N N . TYR A 1 198 ? -5.547 -5.371 2.156 1.00 95.56 198 TYR A N 1
ATOM 1597 C CA . TYR A 1 198 ? -6.901 -5.878 2.367 1.00 95.56 198 TYR A CA 1
ATOM 1598 C C . TYR A 1 198 ? -7.907 -4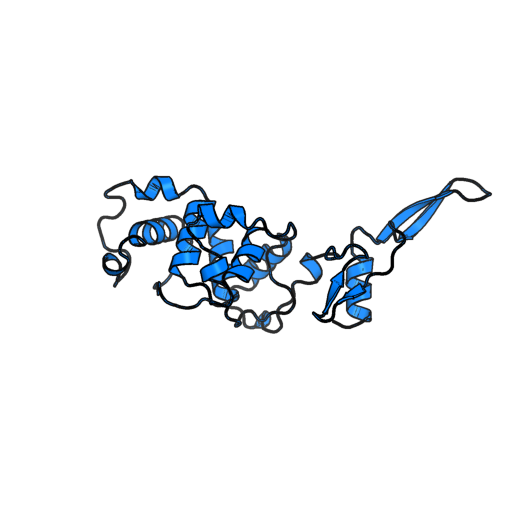.771 2.732 1.00 95.56 198 TYR A C 1
ATOM 1600 O O . TYR A 1 198 ? -8.982 -4.704 2.137 1.00 95.56 198 TYR A O 1
ATOM 1608 N N . LEU A 1 199 ? -7.550 -3.853 3.639 1.00 96.19 199 LEU A N 1
ATOM 1609 C CA . LEU A 1 199 ? -8.411 -2.711 3.974 1.00 96.19 199 LEU A CA 1
ATOM 1610 C C . LEU A 1 199 ? -8.619 -1.767 2.783 1.00 96.19 199 LEU A C 1
ATOM 1612 O O . LEU A 1 199 ? -9.740 -1.316 2.554 1.00 96.19 199 LEU A O 1
ATOM 1616 N N . ILE A 1 200 ? -7.566 -1.488 2.005 1.00 96.19 200 ILE A N 1
ATOM 1617 C CA . ILE A 1 200 ? -7.672 -0.680 0.783 1.00 96.19 200 ILE A CA 1
ATOM 1618 C C . ILE A 1 200 ? -8.632 -1.356 -0.195 1.00 96.19 200 ILE A C 1
ATOM 1620 O O . ILE A 1 200 ? -9.560 -0.696 -0.658 1.00 96.19 200 ILE A O 1
ATOM 1624 N N . TYR A 1 201 ? -8.459 -2.655 -0.457 1.00 95.94 201 TYR A N 1
ATOM 1625 C CA . TYR A 1 201 ? -9.328 -3.432 -1.341 1.00 95.94 201 TYR A CA 1
ATOM 1626 C C . TYR A 1 201 ? -10.795 -3.366 -0.908 1.00 95.94 201 TYR A C 1
ATOM 1628 O O . TYR A 1 201 ? -11.659 -3.022 -1.711 1.00 95.94 201 TYR A O 1
ATOM 1636 N N . ASN A 1 202 ? -11.085 -3.618 0.368 1.00 95.62 202 ASN A N 1
ATOM 1637 C CA . ASN A 1 202 ? -12.459 -3.545 0.858 1.00 95.62 202 ASN A CA 1
ATOM 1638 C C . ASN A 1 202 ? -13.030 -2.123 0.793 1.00 95.62 202 ASN A C 1
ATOM 1640 O O . ASN A 1 202 ? -14.231 -1.958 0.615 1.00 95.62 202 ASN A O 1
ATOM 1644 N N . SER A 1 203 ? -12.186 -1.095 0.906 1.00 94.56 203 SER A N 1
ATOM 1645 C CA . SER A 1 203 ? -12.633 0.296 0.822 1.00 94.56 203 SER A CA 1
ATOM 1646 C C . SER A 1 203 ? -12.989 0.767 -0.590 1.00 94.56 203 SER A C 1
ATOM 1648 O O . SER A 1 203 ? -13.647 1.797 -0.727 1.00 94.56 203 SER A O 1
ATOM 1650 N N . ILE A 1 204 ? -12.548 0.052 -1.628 1.00 91.50 204 ILE A N 1
ATOM 1651 C CA . ILE A 1 204 ? -12.810 0.393 -3.037 1.00 91.50 204 ILE A CA 1
ATOM 1652 C C . ILE A 1 204 ? -13.801 -0.556 -3.724 1.00 91.50 204 ILE A C 1
ATOM 1654 O O . ILE A 1 204 ? -14.220 -0.267 -4.844 1.00 91.50 204 ILE A O 1
ATOM 1658 N N . LYS A 1 205 ? -14.114 -1.689 -3.087 1.00 83.94 205 LYS A N 1
ATOM 1659 C CA . LYS A 1 205 ? -15.018 -2.724 -3.595 1.00 83.94 205 LYS A CA 1
ATOM 1660 C C . LYS A 1 205 ? -16.471 -2.250 -3.687 1.00 83.94 205 LYS A C 1
ATOM 1662 O O . LYS A 1 205 ? -16.909 -1.460 -2.823 1.00 83.94 205 LYS A O 1
#

Sequence (205 aa):
MTQEEANKIFLSSKNFGLKYVITDKGPKLFYGNIKDFDPVIGQDEILRDYNGEIINFKEQISYPDLDKARNKDAILFLKDMEIGLIGRNLSDKITYQDFVKLLNGSSGMNSSYMDSFGLDLEKLKDKNILEKDVVKTLVTKNNLERFTKAKGIFKEDLYKNQKSLGDYESYYIIAKGFGYIDGDIDPDKEMTLEEILYLIYNSIK

Organism: NCBI:txid54005